Protein AF-A0A485AQB6-F1 (afdb_monomer_lite)

Foldseek 3Di:
DDDPPPPPPPDDFFFFKKWKWAQDPPAGIKIWIAGDDPDDDRVQQTQIDFDPDDLVNLLVRLVCCDVSVSGDQPDPPAGFPSNLSSVVSNVVRVCCLVCVQQRMWMQTGFTTDRNDTDRPDIDRDDRDPDPDDHQPRHNAGDAPPVQWDWDQDPVRAIWIWGQAALVCLVVVQVVVVPDDQVVVCVVPVDRDPHADSVRSSVVRPFGPPDPVSPPPDRDTDDDD

Sequence (224 aa):
MACWYKAWLTEPVPRKLRVVVEHDPVFGPLIMLGEGGVEWRAEDQAAVALPPLNMTLARYLVIQAIKSKKIRGRSALRPLDIAGLSQLLVQVSNLIVDCPEIQRLDIHPLLASGNEFTALGCKPGNLRHLVVQGESRLAVRPYPQHLEEWVTMKNGDRCLFRPILPEDEPLLQQFIARVTKEDLYYRYFSEINEFTHDDLANMTQIDYGSGNGLCCGVWFRRTY

Secondary structure (DSSP, 8-state):
--SSSSTTS-SPPPEEEEEEEEEETTTEEEEEEEE--SS--HHHH-EEEPSSP-HHHHHHHHHHHHHTTSS----TTS---HHHHHHHHHHHHHHHHH-TT---EEEEEEEEETTEEEES-EEE---------TTTT-SSPPP-GGG-EEEE-TTS-EEEEEPPPGGGHHHHHHHHTTS-HHHHHHHHSS--S---HHHHHHHH---TTSTT---S--EEE---

pLDDT: mean 77.48, std 17.54, range [32.53, 96.38]

Structure (mmCIF, N/CA/C/O backbone):
data_AF-A0A485AQB6-F1
#
_entry.id   AF-A0A485AQB6-F1
#
loop_
_atom_site.group_PDB
_atom_site.id
_atom_site.type_symbol
_atom_site.label_atom_id
_atom_site.label_alt_id
_atom_site.label_comp_id
_atom_site.label_asym_id
_atom_site.label_entity_id
_atom_site.label_seq_id
_atom_site.pdbx_PDB_ins_code
_atom_site.Cartn_x
_atom_site.Cartn_y
_atom_site.Cartn_z
_atom_site.occupancy
_atom_site.B_iso_or_equiv
_atom_site.auth_seq_id
_atom_site.auth_comp_id
_atom_site.auth_asym_id
_atom_site.auth_atom_id
_atom_site.pdbx_PDB_model_num
ATOM 1 N N . MET A 1 1 ? 26.892 29.464 -39.362 1.00 42.78 1 MET A N 1
ATOM 2 C CA . MET A 1 1 ? 25.895 28.379 -39.495 1.00 42.78 1 MET A CA 1
ATOM 3 C C . MET A 1 1 ? 26.192 27.269 -38.470 1.00 42.78 1 MET A C 1
ATOM 5 O O . MET A 1 1 ? 26.557 26.172 -38.851 1.00 42.78 1 MET A O 1
ATOM 9 N N . ALA A 1 2 ? 26.124 27.562 -37.162 1.00 46.34 2 ALA A N 1
ATOM 10 C CA . ALA A 1 2 ? 26.411 26.588 -36.093 1.00 46.34 2 ALA A CA 1
ATOM 11 C C . ALA A 1 2 ? 25.944 27.123 -34.722 1.00 46.34 2 ALA A C 1
ATOM 13 O O . ALA A 1 2 ? 26.757 27.530 -33.903 1.00 46.34 2 ALA A 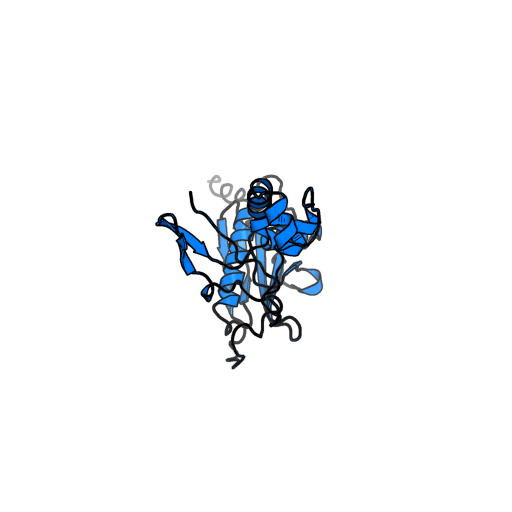O 1
ATOM 14 N N . CYS A 1 3 ? 24.632 27.205 -34.482 1.00 39.84 3 CYS A N 1
ATOM 15 C CA . CYS A 1 3 ? 24.115 27.533 -33.139 1.00 39.84 3 CYS A CA 1
ATOM 16 C C . CYS A 1 3 ? 22.761 26.876 -32.810 1.00 39.84 3 CYS A C 1
ATOM 18 O O . CYS A 1 3 ? 22.122 27.229 -31.830 1.00 39.84 3 CYS A O 1
ATOM 20 N N . TRP A 1 4 ? 22.321 25.900 -33.611 1.00 32.88 4 TRP A N 1
ATOM 21 C CA . TRP A 1 4 ? 21.005 25.265 -33.444 1.00 32.88 4 TRP A CA 1
ATOM 22 C C . TRP A 1 4 ? 21.092 23.826 -32.903 1.00 32.88 4 TRP A C 1
ATOM 24 O O . TRP A 1 4 ? 20.094 23.274 -32.461 1.00 32.88 4 TRP A O 1
ATOM 34 N N . TYR A 1 5 ? 22.289 23.223 -32.864 1.00 34.94 5 TYR A N 1
ATOM 35 C CA . TYR A 1 5 ? 22.473 21.822 -32.446 1.00 34.94 5 TYR A CA 1
ATOM 36 C C . TYR A 1 5 ? 22.710 21.634 -30.933 1.00 34.94 5 TYR A C 1
ATOM 38 O O . TYR A 1 5 ? 22.650 20.519 -30.429 1.00 34.94 5 TYR A O 1
ATOM 46 N N . LYS A 1 6 ? 22.982 22.710 -30.178 1.00 36.25 6 LYS A N 1
ATOM 47 C CA . LYS A 1 6 ? 23.294 22.625 -28.735 1.00 36.25 6 LYS A CA 1
ATOM 48 C C . LYS A 1 6 ? 22.080 22.727 -27.804 1.00 36.25 6 LYS A C 1
ATOM 50 O O . LYS A 1 6 ? 22.226 22.421 -26.627 1.00 36.25 6 LYS A O 1
ATOM 55 N N . ALA A 1 7 ? 20.902 23.103 -28.305 1.00 36.50 7 ALA A N 1
ATOM 56 C CA . ALA A 1 7 ? 19.710 23.298 -27.471 1.00 36.50 7 ALA A CA 1
ATOM 57 C C . ALA A 1 7 ? 19.001 21.989 -27.059 1.00 36.50 7 ALA A C 1
ATOM 59 O O . ALA A 1 7 ? 18.199 22.003 -26.135 1.00 36.50 7 ALA A O 1
ATOM 60 N N . TRP A 1 8 ? 19.324 20.853 -27.687 1.00 38.81 8 TRP A N 1
ATOM 61 C CA . TRP A 1 8 ? 18.698 19.551 -27.400 1.00 38.81 8 TRP A CA 1
ATOM 62 C C . TRP A 1 8 ? 19.479 18.678 -26.403 1.00 38.81 8 TRP A C 1
ATOM 64 O O . TRP A 1 8 ? 19.041 17.584 -26.063 1.00 38.81 8 TRP A O 1
ATOM 74 N N . LEU A 1 9 ? 20.646 19.130 -25.928 1.00 43.00 9 LEU A N 1
ATOM 75 C CA . LEU A 1 9 ? 21.547 18.336 -25.075 1.00 43.00 9 LEU A CA 1
ATOM 76 C C . LEU A 1 9 ? 21.392 18.604 -23.568 1.00 43.00 9 LEU A C 1
ATOM 78 O O . LEU A 1 9 ? 22.170 18.082 -22.773 1.00 43.00 9 LEU A O 1
ATOM 82 N N . THR A 1 10 ? 20.402 19.399 -23.159 1.00 50.47 10 THR A N 1
ATOM 83 C CA . THR A 1 10 ? 20.190 19.778 -21.750 1.00 50.47 10 THR A CA 1
ATOM 84 C C . THR A 1 10 ? 18.799 19.455 -21.223 1.00 50.47 10 THR A C 1
ATOM 86 O O . THR A 1 10 ? 18.452 19.911 -20.136 1.00 50.47 10 THR A O 1
ATOM 89 N N . GLU A 1 11 ? 18.003 18.657 -21.936 1.00 52.00 11 GLU A N 1
ATOM 90 C CA . GLU A 1 11 ? 16.830 18.058 -21.304 1.00 52.00 11 GLU A CA 1
ATOM 91 C C . GLU A 1 11 ? 17.277 16.814 -20.527 1.00 52.00 11 GLU A C 1
ATOM 93 O O . GLU A 1 11 ? 17.798 15.865 -21.124 1.00 52.00 11 GLU A O 1
ATOM 98 N N . PRO A 1 12 ? 17.163 16.806 -19.186 1.00 59.69 12 PRO A N 1
ATOM 99 C CA . PRO A 1 12 ? 17.522 15.632 -18.411 1.00 59.69 12 PRO A CA 1
ATOM 100 C C . PRO A 1 12 ? 16.636 14.465 -18.852 1.00 59.69 12 PRO A C 1
ATOM 102 O O . PRO A 1 12 ? 15.412 14.568 -18.832 1.00 59.69 12 PRO A O 1
ATOM 105 N N . VAL A 1 13 ? 17.263 13.356 -19.256 1.00 66.62 13 VAL A N 1
ATOM 106 C CA . VAL A 1 13 ? 16.554 12.169 -19.752 1.00 66.62 13 VAL A CA 1
ATOM 107 C C . VAL A 1 13 ? 15.529 11.721 -18.700 1.00 66.62 13 VAL A C 1
ATOM 109 O O . VAL A 1 13 ? 15.937 11.415 -17.572 1.00 66.62 13 VAL A O 1
ATOM 112 N N . PRO A 1 14 ? 14.223 11.670 -19.032 1.00 73.00 14 PRO A N 1
ATOM 113 C CA . PRO A 1 14 ? 13.190 11.300 -18.076 1.00 73.00 14 PRO A CA 1
ATOM 114 C C . PRO A 1 14 ? 13.436 9.884 -17.572 1.00 73.00 14 PRO A C 1
ATOM 116 O O . PRO A 1 14 ? 13.860 8.989 -18.317 1.00 73.00 14 PRO A O 1
ATOM 119 N N . ARG A 1 15 ? 13.189 9.669 -16.280 1.00 82.69 15 ARG A N 1
ATOM 120 C CA . ARG A 1 15 ? 13.506 8.387 -15.666 1.00 82.69 15 ARG A CA 1
ATOM 121 C C . ARG A 1 15 ? 12.490 7.349 -16.113 1.00 82.69 15 ARG A C 1
ATOM 123 O O . ARG A 1 15 ? 11.295 7.524 -15.907 1.00 82.69 15 ARG A O 1
ATOM 130 N N . LYS A 1 16 ? 12.975 6.265 -16.716 1.00 87.94 16 LYS A N 1
ATOM 131 C CA . LYS A 1 16 ? 12.140 5.166 -17.205 1.00 87.94 16 LYS A CA 1
ATOM 132 C C . LYS A 1 16 ? 11.862 4.203 -16.061 1.00 87.94 16 LYS A C 1
ATOM 134 O O . LYS A 1 16 ? 12.764 3.510 -15.602 1.00 87.94 16 LYS A O 1
ATOM 139 N N . LEU A 1 17 ? 10.623 4.172 -15.605 1.00 90.62 17 LEU A N 1
ATOM 140 C CA . LEU A 1 17 ? 10.110 3.212 -14.641 1.00 90.62 17 LEU A CA 1
ATOM 141 C C . LEU A 1 17 ? 9.259 2.162 -15.359 1.00 90.62 17 LEU A C 1
ATOM 143 O O . LEU A 1 17 ? 8.901 2.302 -16.535 1.00 90.62 17 LEU A O 1
ATOM 147 N N . ARG A 1 18 ? 8.956 1.092 -14.637 1.00 91.12 18 ARG A N 1
ATOM 148 C CA . ARG A 1 18 ? 8.033 0.049 -15.054 1.00 91.12 18 ARG A CA 1
ATOM 149 C C . ARG A 1 18 ? 7.140 -0.309 -13.875 1.00 91.12 18 ARG A C 1
ATOM 151 O O . ARG A 1 18 ? 7.645 -0.534 -12.774 1.00 91.12 18 ARG A O 1
ATOM 158 N N . VAL A 1 19 ? 5.836 -0.327 -14.122 1.00 92.69 19 VAL A N 1
ATOM 159 C CA . VAL A 1 19 ? 4.831 -0.809 -13.172 1.00 92.69 19 VAL A CA 1
ATOM 160 C C . VAL A 1 19 ? 4.152 -2.002 -13.814 1.00 92.69 19 VAL A C 1
ATOM 162 O O . VAL A 1 19 ? 3.600 -1.875 -14.906 1.00 92.69 19 VAL A O 1
ATOM 165 N N . VAL A 1 20 ? 4.227 -3.153 -13.157 1.00 91.75 20 VAL A N 1
ATOM 166 C CA . VAL A 1 20 ? 3.612 -4.392 -13.632 1.00 91.75 20 VAL A CA 1
ATOM 167 C C . VAL A 1 20 ? 2.601 -4.867 -12.606 1.00 91.75 20 VAL A C 1
ATOM 169 O O . VAL A 1 20 ? 2.879 -4.862 -11.412 1.00 91.75 20 VAL A O 1
ATOM 172 N N . VAL A 1 21 ? 1.440 -5.291 -13.077 1.00 90.88 21 VAL A N 1
ATOM 173 C CA . VAL A 1 21 ? 0.484 -6.075 -12.311 1.00 90.88 21 VAL A CA 1
ATOM 174 C C . VAL A 1 21 ? 0.461 -7.465 -12.907 1.00 90.88 21 VAL A C 1
ATOM 176 O O . VAL A 1 21 ? 0.267 -7.596 -14.115 1.00 90.88 21 VAL A O 1
ATOM 179 N N . GLU A 1 22 ? 0.644 -8.482 -12.077 1.00 88.62 22 GLU A N 1
ATOM 180 C CA . GLU A 1 22 ? 0.531 -9.892 -12.458 1.00 88.62 22 GLU A CA 1
ATOM 181 C C . GLU A 1 22 ? -0.251 -10.662 -11.400 1.00 88.62 22 GLU A C 1
ATOM 183 O O . GLU A 1 22 ? -0.297 -10.261 -10.240 1.00 88.62 22 GLU A O 1
ATOM 188 N N . HIS A 1 23 ? -0.891 -11.754 -11.810 1.00 86.38 23 HIS A N 1
ATOM 189 C CA . HIS A 1 23 ? -1.652 -12.611 -10.913 1.00 86.38 23 HIS A CA 1
ATOM 190 C C . HIS A 1 23 ? -0.801 -13.799 -10.461 1.00 86.38 23 HIS A C 1
ATOM 192 O O . HIS A 1 23 ? -0.415 -14.640 -11.274 1.00 86.38 23 HIS A O 1
ATOM 198 N N . ASP A 1 24 ? -0.527 -13.861 -9.165 1.00 87.81 24 ASP A N 1
ATOM 199 C CA . ASP A 1 24 ? 0.105 -14.995 -8.510 1.00 87.81 24 ASP A CA 1
ATOM 200 C C . ASP A 1 24 ? -0.952 -16.037 -8.090 1.00 87.81 24 ASP A C 1
ATOM 202 O O . ASP A 1 24 ? -2.022 -15.657 -7.607 1.00 87.81 24 ASP A O 1
ATOM 206 N N . PRO A 1 25 ? -0.687 -17.350 -8.242 1.00 81.81 25 PRO A N 1
ATOM 207 C CA . PRO A 1 25 ? -1.648 -18.397 -7.887 1.00 81.81 25 PRO A CA 1
ATOM 208 C C . PRO A 1 25 ? -2.034 -18.460 -6.402 1.00 81.81 25 PRO A C 1
ATOM 210 O O . PRO A 1 25 ? -3.077 -19.026 -6.084 1.00 81.81 25 PRO A O 1
ATOM 213 N N . VAL A 1 26 ? -1.190 -17.948 -5.501 1.00 83.12 26 VAL A N 1
ATOM 214 C CA . VAL A 1 26 ? -1.384 -18.005 -4.045 1.00 83.12 26 VAL A CA 1
ATOM 215 C C . VAL A 1 26 ? -1.887 -16.667 -3.513 1.00 83.12 26 VAL A C 1
ATOM 217 O O . VAL A 1 26 ? -2.852 -16.629 -2.756 1.00 83.12 26 VAL A O 1
ATOM 220 N N . PHE A 1 27 ? -1.243 -15.569 -3.905 1.00 84.50 27 PHE A N 1
ATOM 221 C CA . PHE A 1 27 ? -1.515 -14.237 -3.355 1.00 84.50 27 PHE A CA 1
ATOM 222 C C . PHE A 1 27 ? -2.518 -13.416 -4.174 1.00 84.50 27 PHE A C 1
ATOM 224 O O . PHE A 1 27 ? -2.951 -12.346 -3.739 1.00 84.50 27 PHE A O 1
ATOM 231 N N . GLY A 1 28 ? -2.890 -13.893 -5.361 1.00 87.69 28 GLY A N 1
ATOM 232 C CA . GLY A 1 28 ? -3.711 -13.136 -6.290 1.00 87.69 28 GLY A CA 1
ATOM 233 C C . GLY A 1 28 ? -2.914 -12.014 -6.966 1.00 87.69 28 GLY A C 1
ATOM 234 O O . GLY A 1 28 ? -1.740 -12.198 -7.283 1.00 87.69 28 GLY A O 1
ATOM 235 N N . PRO A 1 29 ? -3.517 -10.851 -7.272 1.00 90.88 29 PRO A N 1
ATOM 236 C CA . PRO A 1 29 ? -2.806 -9.789 -7.978 1.00 90.88 29 PRO A CA 1
ATOM 237 C C . PRO A 1 29 ? -1.658 -9.207 -7.141 1.00 90.88 29 PRO A C 1
ATOM 239 O O . PRO A 1 29 ? -1.813 -8.922 -5.960 1.00 90.88 29 PRO A O 1
ATOM 242 N N . LEU A 1 30 ? -0.528 -8.957 -7.794 1.00 93.31 30 LEU A N 1
ATOM 243 C CA . LEU A 1 30 ? 0.671 -8.329 -7.247 1.00 93.31 30 LEU A CA 1
ATOM 244 C C . LEU A 1 30 ? 0.975 -7.058 -8.039 1.00 93.31 30 LEU A C 1
ATOM 246 O O . LEU A 1 30 ? 0.940 -7.090 -9.266 1.00 93.31 30 LEU A O 1
ATOM 250 N N . ILE A 1 31 ? 1.331 -5.963 -7.366 1.00 95.12 31 ILE A N 1
ATOM 251 C CA . ILE A 1 31 ? 1.854 -4.743 -7.996 1.00 95.12 31 ILE A CA 1
ATOM 252 C C . ILE A 1 31 ? 3.371 -4.728 -7.839 1.00 95.12 31 ILE A C 1
ATOM 254 O O . ILE A 1 31 ? 3.899 -4.807 -6.732 1.00 95.12 31 ILE A O 1
ATOM 258 N N . MET A 1 32 ? 4.076 -4.588 -8.953 1.00 95.19 32 MET A N 1
ATOM 259 C CA . MET A 1 32 ? 5.528 -4.623 -9.045 1.00 95.19 32 MET A CA 1
ATOM 260 C C . MET A 1 32 ? 6.054 -3.298 -9.587 1.00 95.19 32 MET A C 1
ATOM 262 O O . MET A 1 32 ? 5.587 -2.805 -10.614 1.00 95.19 32 MET A O 1
ATOM 266 N N . LEU A 1 33 ? 7.057 -2.734 -8.920 1.00 95.25 33 LEU A N 1
ATOM 267 C CA . LEU A 1 33 ? 7.679 -1.462 -9.274 1.00 95.25 33 LEU A CA 1
ATOM 268 C C . LEU A 1 33 ? 9.190 -1.630 -9.456 1.00 95.25 33 LEU A C 1
ATOM 270 O O . LEU A 1 33 ? 9.885 -2.085 -8.548 1.00 95.25 33 LEU A O 1
ATOM 274 N N . GLY A 1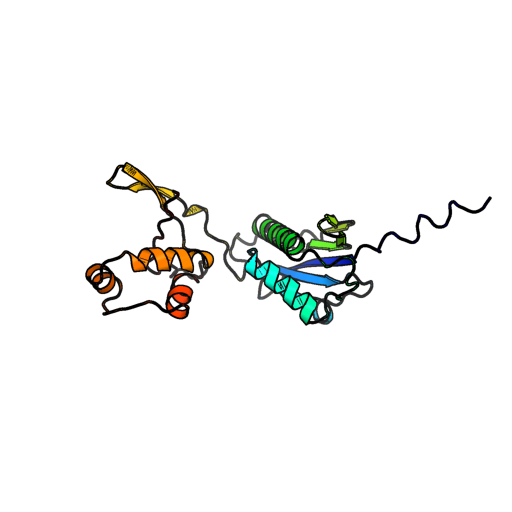 34 ? 9.714 -1.168 -10.590 1.00 92.62 34 GLY A N 1
ATOM 275 C CA . GLY A 1 34 ? 11.150 -1.177 -10.868 1.00 92.62 34 GLY A CA 1
ATOM 276 C C . GLY A 1 34 ? 11.574 -0.173 -11.936 1.00 92.62 34 GLY A C 1
ATOM 277 O O . GLY A 1 34 ? 10.762 0.565 -12.498 1.00 92.62 34 GLY A O 1
ATOM 278 N N . GLU A 1 35 ? 12.873 -0.127 -12.217 1.00 88.44 35 GLU A N 1
ATOM 279 C CA . GLU A 1 35 ? 13.418 0.635 -13.341 1.00 88.44 35 GLU A CA 1
ATOM 280 C C . GLU A 1 35 ? 13.166 -0.089 -14.673 1.00 88.44 35 GLU A C 1
ATOM 282 O O . GLU A 1 35 ? 13.171 -1.316 -14.762 1.00 88.44 35 GLU A O 1
ATOM 287 N N . GLY A 1 36 ? 12.922 0.683 -15.730 1.00 72.62 36 GLY A N 1
ATOM 288 C CA . GLY A 1 36 ? 12.665 0.157 -17.064 1.00 72.62 36 GLY A CA 1
ATOM 289 C C . GLY A 1 36 ? 13.952 -0.285 -17.765 1.00 72.62 36 GLY A C 1
ATOM 290 O O . GLY A 1 36 ? 14.788 0.557 -18.095 1.00 72.62 36 GLY A O 1
ATOM 291 N N . GLY A 1 37 ? 14.080 -1.585 -18.042 1.00 70.31 37 GLY A N 1
ATOM 292 C CA . GLY A 1 37 ? 15.176 -2.197 -18.803 1.00 70.31 37 GLY A CA 1
ATOM 293 C C . GLY A 1 37 ? 14.675 -3.229 -19.822 1.00 70.31 37 GLY A C 1
ATOM 294 O O . GLY A 1 37 ? 13.531 -3.670 -19.744 1.00 70.31 37 GLY A O 1
ATOM 295 N N . VAL A 1 38 ? 15.527 -3.588 -20.791 1.00 61.38 38 VAL A N 1
ATOM 296 C CA . VAL A 1 38 ? 15.175 -4.486 -21.913 1.00 61.38 38 VAL A CA 1
ATOM 297 C C . VAL A 1 38 ? 14.964 -5.932 -21.441 1.00 61.38 38 VAL A C 1
ATOM 299 O O . VAL A 1 38 ? 13.999 -6.571 -21.845 1.00 61.38 38 VAL A O 1
ATOM 302 N N . GLU A 1 39 ? 15.812 -6.418 -20.533 1.00 66.75 39 GLU A N 1
ATOM 303 C CA . GLU A 1 39 ? 15.679 -7.727 -19.882 1.00 66.75 39 GLU A CA 1
ATOM 304 C C . GLU A 1 39 ? 15.240 -7.530 -18.429 1.00 66.75 39 GLU A C 1
ATOM 306 O O . GLU A 1 39 ? 16.057 -7.411 -17.511 1.00 66.75 39 GLU A O 1
ATOM 311 N N . TRP A 1 40 ? 13.927 -7.423 -18.232 1.00 76.44 40 TRP A N 1
ATOM 312 C CA . TRP A 1 40 ? 13.345 -7.247 -16.906 1.00 76.44 40 TRP A CA 1
ATOM 313 C C . TRP A 1 40 ? 12.981 -8.593 -16.288 1.00 76.44 40 TRP A C 1
ATOM 315 O O . TRP A 1 40 ? 12.156 -9.325 -16.836 1.00 76.44 40 TRP A O 1
ATOM 325 N N . ARG A 1 41 ? 13.591 -8.892 -15.141 1.00 81.38 41 ARG A N 1
ATOM 326 C CA . ARG A 1 41 ? 13.290 -10.059 -14.304 1.00 81.38 41 ARG A CA 1
ATOM 327 C C . ARG A 1 41 ? 12.677 -9.565 -13.005 1.00 81.38 41 ARG A C 1
ATOM 329 O O . ARG A 1 41 ? 13.360 -8.877 -12.245 1.00 81.38 41 ARG A O 1
ATOM 336 N N . ALA A 1 42 ? 11.397 -9.854 -12.785 1.00 80.25 42 ALA A N 1
ATOM 337 C CA . ALA A 1 42 ? 10.640 -9.330 -11.651 1.00 80.25 42 ALA A CA 1
ATOM 338 C C . ALA A 1 42 ? 11.328 -9.633 -10.311 1.00 80.25 42 ALA A C 1
ATOM 340 O O . ALA A 1 42 ? 11.443 -8.750 -9.463 1.00 80.25 42 ALA A O 1
ATOM 341 N N . GLU A 1 43 ? 11.874 -10.842 -10.165 1.00 80.19 43 GLU A N 1
ATOM 342 C CA . GLU A 1 43 ? 12.497 -11.332 -8.931 1.00 80.19 43 GLU A CA 1
ATOM 343 C C . GLU A 1 43 ? 13.707 -10.470 -8.531 1.00 80.19 43 GLU A C 1
ATOM 345 O O . GLU A 1 43 ? 13.916 -10.117 -7.366 1.00 80.19 43 GLU A O 1
ATOM 350 N N . ASP A 1 44 ? 14.482 -10.057 -9.533 1.00 83.25 44 ASP A N 1
ATOM 351 C CA . ASP A 1 44 ? 15.731 -9.326 -9.350 1.00 83.25 44 ASP A CA 1
ATOM 352 C C . ASP A 1 44 ? 15.560 -7.811 -9.486 1.00 83.25 44 ASP A C 1
ATOM 354 O O . ASP A 1 44 ? 16.419 -7.054 -9.024 1.00 83.25 44 ASP A O 1
ATOM 358 N N . GLN A 1 45 ? 14.472 -7.330 -10.086 1.00 85.31 45 GLN A N 1
ATOM 359 C CA . GLN A 1 45 ? 14.357 -5.937 -10.533 1.00 85.31 45 GLN A CA 1
ATOM 360 C C . GLN A 1 45 ? 13.090 -5.216 -10.066 1.00 85.31 45 GLN A C 1
ATOM 362 O O . GLN A 1 45 ? 12.954 -4.024 -10.346 1.00 85.31 45 GLN A O 1
ATOM 367 N N . ALA A 1 46 ? 12.206 -5.879 -9.317 1.00 91.44 46 ALA A N 1
ATOM 368 C CA . ALA A 1 46 ? 11.020 -5.255 -8.746 1.00 91.44 46 ALA A CA 1
ATOM 369 C C . ALA A 1 46 ? 11.053 -5.200 -7.214 1.00 91.44 46 ALA A C 1
ATOM 371 O O . ALA A 1 46 ? 11.577 -6.089 -6.544 1.00 91.44 46 ALA A O 1
ATOM 372 N N . ALA A 1 47 ? 10.460 -4.148 -6.658 1.00 94.75 47 ALA A N 1
ATOM 373 C CA . ALA A 1 47 ? 9.807 -4.225 -5.359 1.00 94.75 47 ALA A CA 1
ATOM 374 C C . ALA A 1 47 ? 8.338 -4.604 -5.585 1.00 94.75 47 ALA A C 1
ATOM 376 O O . ALA A 1 47 ? 7.766 -4.230 -6.610 1.00 94.75 47 ALA A O 1
ATOM 377 N N . VAL A 1 48 ? 7.740 -5.338 -4.650 1.00 95.44 48 VAL A N 1
ATOM 378 C CA . VAL A 1 48 ? 6.410 -5.941 -4.811 1.00 95.44 48 VAL A CA 1
ATOM 379 C C . VAL A 1 48 ? 5.502 -5.516 -3.660 1.00 95.44 48 VAL A C 1
ATOM 381 O O . VAL A 1 48 ? 5.963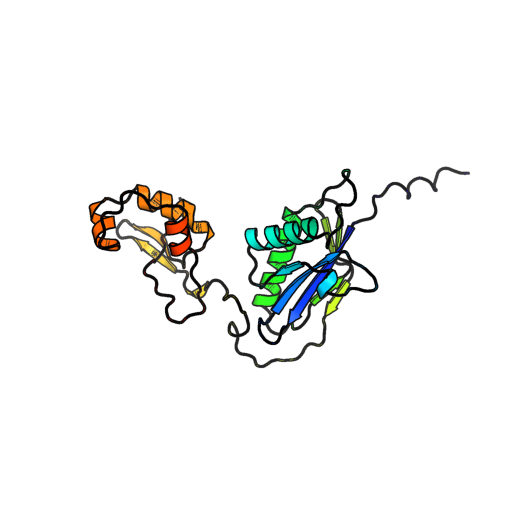 -5.414 -2.524 1.00 95.44 48 VAL A O 1
ATOM 384 N N . ALA A 1 49 ? 4.224 -5.282 -3.946 1.00 95.12 49 ALA A N 1
ATOM 385 C CA . ALA A 1 49 ? 3.180 -5.068 -2.951 1.00 95.12 49 ALA A CA 1
ATOM 386 C C . ALA A 1 49 ? 1.862 -5.737 -3.367 1.00 95.12 49 ALA A C 1
ATOM 388 O O . ALA A 1 49 ? 1.621 -5.985 -4.549 1.00 95.12 49 ALA A O 1
ATOM 389 N N . LEU A 1 50 ? 1.006 -5.999 -2.382 1.00 93.50 50 LEU A N 1
ATOM 390 C CA . LEU A 1 50 ? -0.332 -6.555 -2.571 1.00 93.50 50 LEU A CA 1
ATOM 391 C C . LEU A 1 50 ? -1.360 -5.414 -2.618 1.00 93.50 50 LEU A C 1
ATOM 393 O O . LEU A 1 50 ? -1.323 -4.560 -1.732 1.00 93.50 50 LEU A O 1
ATOM 397 N N . PRO A 1 51 ? -2.263 -5.364 -3.612 1.00 92.19 51 PRO A N 1
ATOM 398 C CA . PRO A 1 51 ? -3.408 -4.466 -3.576 1.00 92.19 51 PRO A CA 1
ATOM 399 C C . PRO A 1 51 ? -4.444 -4.940 -2.531 1.00 92.19 51 PRO A C 1
ATOM 401 O O . PRO A 1 51 ? -4.524 -6.143 -2.265 1.00 92.19 51 PRO A O 1
ATOM 404 N N . PRO A 1 52 ? -5.284 -4.033 -1.995 1.00 91.94 52 PRO A N 1
ATOM 405 C CA . PRO A 1 52 ? -5.318 -2.591 -2.254 1.00 91.94 52 PRO A CA 1
ATOM 406 C C . PRO A 1 52 ? -4.150 -1.821 -1.611 1.00 91.94 52 PRO A C 1
ATOM 408 O O . PRO A 1 52 ? -3.723 -2.119 -0.499 1.00 91.94 52 PRO A O 1
ATOM 411 N N . LEU A 1 53 ? -3.667 -0.779 -2.291 1.00 92.81 53 LEU A N 1
ATOM 412 C CA . LEU A 1 53 ? -2.666 0.147 -1.763 1.00 92.81 53 LEU A CA 1
ATOM 413 C C . LEU A 1 53 ? -3.318 1.460 -1.328 1.00 92.81 53 LEU A C 1
ATOM 415 O O . LEU A 1 53 ? -3.991 2.117 -2.118 1.00 92.81 53 LEU A O 1
ATOM 419 N N . ASN A 1 54 ? -3.031 1.890 -0.099 1.00 90.62 54 ASN A N 1
ATOM 420 C CA . ASN A 1 54 ? -3.190 3.280 0.330 1.00 90.62 54 ASN A CA 1
ATOM 421 C C . ASN A 1 54 ? -1.888 4.072 0.073 1.00 90.62 54 ASN A C 1
ATOM 423 O O . ASN A 1 54 ? -0.867 3.526 -0.362 1.00 90.62 54 ASN A O 1
ATOM 427 N N . MET A 1 55 ? -1.895 5.373 0.378 1.00 92.88 55 MET A N 1
ATOM 428 C CA . MET A 1 55 ? -0.714 6.230 0.204 1.00 92.88 55 MET A CA 1
ATOM 429 C C . MET A 1 55 ? 0.492 5.780 1.038 1.00 92.88 55 MET A C 1
ATOM 431 O O . MET A 1 55 ? 1.628 5.937 0.590 1.00 92.88 55 MET A O 1
ATOM 435 N N . THR A 1 56 ? 0.269 5.208 2.223 1.00 91.25 56 THR A N 1
ATOM 436 C CA . THR A 1 56 ? 1.334 4.724 3.112 1.00 91.25 56 THR A CA 1
ATOM 437 C C . THR A 1 56 ? 2.046 3.508 2.517 1.00 91.25 56 THR A C 1
ATOM 439 O O . THR A 1 56 ? 3.271 3.521 2.381 1.00 91.25 56 THR A O 1
ATOM 442 N N . LEU A 1 57 ? 1.290 2.493 2.090 1.00 93.19 57 LEU A N 1
ATOM 443 C CA . LEU A 1 57 ? 1.797 1.273 1.459 1.00 93.19 57 LEU A CA 1
ATOM 444 C C . LEU A 1 57 ? 2.467 1.578 0.115 1.00 93.19 57 LEU A C 1
ATOM 446 O O . LEU A 1 57 ? 3.571 1.102 -0.150 1.00 93.19 57 LEU A O 1
ATOM 450 N N . ALA A 1 58 ? 1.856 2.436 -0.708 1.00 96.38 58 ALA A N 1
ATOM 451 C CA . ALA A 1 58 ? 2.439 2.863 -1.978 1.00 96.38 58 ALA A CA 1
ATOM 452 C C . ALA A 1 58 ? 3.763 3.618 -1.772 1.00 96.38 58 ALA A C 1
ATOM 454 O O . ALA A 1 58 ? 4.764 3.328 -2.432 1.00 96.38 58 ALA A O 1
ATOM 455 N N . ARG A 1 59 ? 3.814 4.537 -0.800 1.00 96.19 59 ARG A N 1
ATOM 456 C CA . ARG A 1 59 ? 5.048 5.243 -0.435 1.00 96.19 59 ARG A CA 1
ATOM 457 C C . ARG A 1 59 ? 6.120 4.281 0.065 1.00 96.19 59 ARG A C 1
ATOM 459 O O . ARG A 1 59 ? 7.285 4.432 -0.309 1.00 96.19 59 ARG A O 1
ATOM 466 N N . TYR A 1 60 ? 5.745 3.303 0.889 1.00 95.31 60 TYR A N 1
ATOM 467 C CA . TYR A 1 60 ? 6.662 2.269 1.360 1.00 95.31 60 TYR A CA 1
ATOM 468 C C . TYR A 1 60 ? 7.252 1.478 0.188 1.00 95.31 60 TYR A C 1
ATOM 470 O O . TYR A 1 60 ? 8.475 1.371 0.101 1.00 95.31 60 TYR A O 1
ATOM 478 N N . LEU A 1 61 ? 6.419 1.035 -0.761 1.00 96.12 61 LEU A N 1
ATOM 479 C CA . LEU A 1 61 ? 6.853 0.333 -1.972 1.00 96.12 61 LEU A CA 1
ATOM 480 C C . LEU A 1 61 ? 7.884 1.149 -2.769 1.00 96.12 61 LEU A C 1
ATOM 482 O O . LEU A 1 61 ? 8.938 0.632 -3.147 1.00 96.12 61 LEU A O 1
ATOM 486 N N . VAL A 1 62 ? 7.631 2.446 -2.979 1.00 95.00 62 VAL A N 1
ATOM 487 C CA . VAL A 1 62 ? 8.564 3.345 -3.681 1.00 95.00 62 VAL A CA 1
ATOM 488 C C . VAL A 1 62 ? 9.892 3.469 -2.931 1.00 95.00 62 VAL A C 1
ATOM 490 O O . VAL A 1 62 ? 10.964 3.343 -3.530 1.00 95.00 62 VAL A O 1
ATOM 493 N N . ILE A 1 63 ? 9.846 3.699 -1.617 1.00 94.06 63 ILE A N 1
ATOM 494 C CA . ILE A 1 63 ? 11.049 3.820 -0.783 1.00 94.06 63 ILE A CA 1
ATOM 495 C C . ILE A 1 63 ? 11.836 2.507 -0.783 1.00 94.06 63 ILE A C 1
ATOM 497 O O . ILE A 1 63 ? 13.063 2.532 -0.905 1.00 94.06 63 ILE A O 1
ATOM 501 N N . GLN A 1 64 ? 11.155 1.366 -0.681 1.00 94.06 64 GLN A N 1
ATOM 502 C CA . GLN A 1 64 ? 11.767 0.044 -0.727 1.00 94.06 64 GLN A CA 1
ATOM 503 C C . GLN A 1 64 ? 12.450 -0.192 -2.073 1.00 94.06 64 GLN A C 1
ATOM 505 O O . GLN A 1 64 ? 13.604 -0.619 -2.084 1.00 94.06 64 GLN A O 1
ATOM 510 N N . ALA A 1 65 ? 11.805 0.149 -3.193 1.00 93.38 65 ALA A N 1
ATOM 511 C CA . ALA A 1 65 ? 12.388 0.033 -4.530 1.00 93.38 65 ALA A CA 1
ATOM 512 C C . ALA A 1 65 ? 13.676 0.862 -4.681 1.00 93.38 65 ALA A C 1
ATOM 514 O O . ALA A 1 65 ? 14.646 0.406 -5.288 1.00 93.38 65 ALA A O 1
ATOM 515 N N . ILE A 1 66 ? 13.724 2.058 -4.086 1.00 91.12 66 ILE A N 1
ATOM 516 C CA . ILE A 1 66 ? 14.927 2.903 -4.068 1.00 91.12 66 ILE A CA 1
ATOM 517 C C . ILE A 1 66 ? 16.012 2.291 -3.168 1.00 91.12 66 ILE A C 1
ATOM 519 O O . ILE A 1 66 ? 17.152 2.123 -3.603 1.00 91.12 66 ILE A O 1
ATOM 523 N N . LYS A 1 67 ? 15.672 1.922 -1.923 1.00 91.38 67 LYS A N 1
ATOM 524 C CA . LYS A 1 67 ? 16.621 1.358 -0.942 1.00 91.38 67 LYS A CA 1
ATOM 525 C C . LYS A 1 67 ? 17.253 0.053 -1.425 1.00 91.38 67 LYS A C 1
ATOM 527 O O . LYS A 1 67 ? 18.451 -0.151 -1.256 1.00 91.38 67 LYS A O 1
ATOM 532 N N . SER A 1 68 ? 16.460 -0.801 -2.065 1.00 89.75 68 SER A N 1
ATOM 533 C CA . SER A 1 68 ? 16.905 -2.075 -2.643 1.00 89.75 68 SER A CA 1
ATOM 534 C C . SER A 1 68 ? 17.519 -1.934 -4.044 1.00 89.75 68 SER A C 1
ATOM 536 O O . SER A 1 68 ? 17.825 -2.938 -4.682 1.00 89.75 68 SER A O 1
ATOM 538 N N . LYS A 1 69 ? 17.744 -0.696 -4.518 1.00 89.00 69 LYS A N 1
ATOM 539 C CA . LYS A 1 69 ? 18.373 -0.364 -5.809 1.00 89.00 69 LYS A CA 1
ATOM 540 C C . LYS A 1 69 ? 17.627 -0.898 -7.044 1.00 89.00 69 LYS A C 1
ATOM 542 O O . LYS A 1 69 ? 18.214 -0.950 -8.123 1.00 89.00 69 LYS A O 1
ATOM 547 N N . LYS A 1 70 ? 16.342 -1.245 -6.910 1.00 89.25 70 LYS A N 1
ATOM 548 C CA . LYS A 1 70 ? 15.443 -1.612 -8.024 1.00 89.25 70 LYS A CA 1
ATOM 549 C C . LYS A 1 70 ? 15.056 -0.393 -8.860 1.00 89.25 70 LYS A C 1
ATOM 551 O O . LYS A 1 70 ? 14.834 -0.505 -10.059 1.00 89.25 70 LYS A O 1
ATOM 556 N N . ILE A 1 71 ? 15.022 0.778 -8.223 1.00 87.75 71 ILE A N 1
ATOM 557 C CA . ILE A 1 71 ? 15.002 2.091 -8.866 1.00 87.75 71 ILE A CA 1
ATOM 558 C C . ILE A 1 71 ? 16.324 2.783 -8.545 1.00 87.75 71 ILE A C 1
ATOM 560 O O . ILE A 1 71 ? 16.603 3.087 -7.383 1.00 87.75 71 ILE A O 1
ATOM 564 N N . ARG A 1 72 ? 17.138 3.091 -9.559 1.00 79.56 72 ARG A N 1
ATOM 565 C CA . ARG A 1 72 ? 18.375 3.843 -9.334 1.00 79.56 72 ARG A CA 1
ATOM 566 C C . ARG A 1 72 ? 18.063 5.279 -8.906 1.00 79.56 72 ARG A C 1
ATOM 568 O O . ARG A 1 72 ? 17.311 6.012 -9.557 1.00 79.56 72 ARG A O 1
ATOM 575 N N . GLY A 1 73 ? 18.713 5.718 -7.831 1.00 65.69 73 GLY A N 1
ATOM 576 C CA . GLY A 1 73 ? 18.808 7.131 -7.464 1.00 65.69 73 GLY A CA 1
ATOM 577 C C . GLY A 1 73 ? 19.725 7.860 -8.444 1.00 65.69 73 GLY A C 1
ATOM 578 O O . GLY A 1 73 ? 20.899 8.061 -8.158 1.00 65.69 73 GLY A O 1
ATOM 579 N N . ARG A 1 74 ? 19.232 8.185 -9.644 1.00 63.16 74 ARG A N 1
ATOM 580 C CA . ARG A 1 74 ? 19.985 8.975 -10.625 1.00 63.16 74 ARG A CA 1
ATOM 581 C C . ARG A 1 74 ? 19.625 10.453 -10.504 1.00 63.16 74 ARG A C 1
ATOM 583 O O . ARG A 1 74 ? 18.463 10.807 -10.638 1.00 63.16 74 ARG A O 1
ATOM 590 N N . SER A 1 75 ? 20.674 11.263 -10.354 1.00 57.00 75 SER A N 1
ATOM 591 C CA . SER A 1 75 ? 20.706 12.731 -10.374 1.00 57.00 75 SER A CA 1
ATOM 592 C C . SER A 1 75 ? 20.056 13.448 -9.183 1.00 57.00 75 SER A C 1
ATOM 594 O O . SER A 1 75 ? 18.845 13.421 -9.000 1.00 57.00 75 SER A O 1
ATOM 596 N N . ALA A 1 76 ? 20.869 14.185 -8.417 1.00 58.25 76 ALA A N 1
ATOM 597 C CA . ALA A 1 76 ? 20.399 15.101 -7.372 1.00 58.2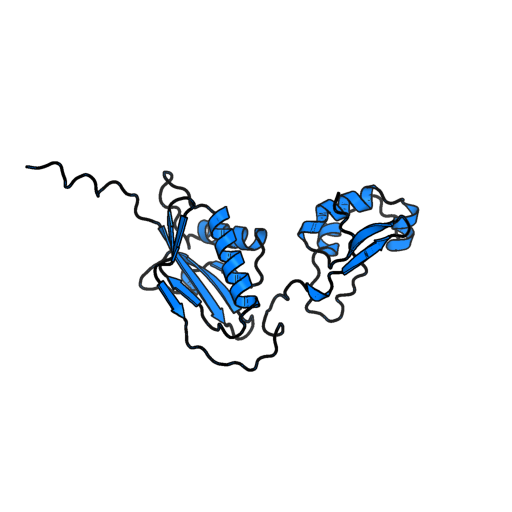5 76 ALA A CA 1
ATOM 598 C C . ALA A 1 76 ? 19.618 16.311 -7.933 1.00 58.25 76 ALA A C 1
ATOM 600 O O . ALA A 1 76 ? 18.930 16.996 -7.186 1.00 58.25 76 ALA A O 1
ATOM 601 N N . LEU A 1 77 ? 19.716 16.571 -9.245 1.00 59.41 77 LEU A N 1
ATOM 602 C CA . LEU A 1 77 ? 19.137 17.750 -9.900 1.00 59.41 77 LEU A CA 1
ATOM 603 C C . LEU A 1 77 ? 17.624 17.634 -10.151 1.00 59.41 77 LEU A C 1
ATOM 605 O O . LEU A 1 77 ? 16.957 18.656 -10.282 1.00 59.41 77 LEU A O 1
ATOM 609 N N . ARG A 1 78 ? 17.072 16.414 -10.219 1.00 66.75 78 ARG A N 1
ATOM 610 C CA . ARG A 1 78 ? 15.620 16.166 -10.219 1.00 66.75 78 ARG A CA 1
ATOM 611 C C . ARG A 1 78 ? 15.319 14.911 -9.396 1.00 66.75 78 ARG A C 1
ATOM 613 O O . ARG A 1 78 ? 15.411 13.808 -9.940 1.00 66.75 78 ARG A O 1
ATOM 620 N N . PRO A 1 79 ? 14.992 15.049 -8.099 1.00 77.38 79 PRO A N 1
ATOM 621 C CA . PRO A 1 79 ? 14.575 13.908 -7.300 1.00 77.38 79 PRO A CA 1
ATOM 622 C C . PRO A 1 79 ? 13.300 13.296 -7.889 1.00 77.38 79 PRO A C 1
ATOM 624 O O . PRO A 1 79 ? 12.496 13.980 -8.521 1.00 77.38 79 PRO A O 1
ATOM 627 N N . LEU A 1 80 ? 13.111 11.994 -7.674 1.00 85.12 80 LEU A N 1
ATOM 628 C CA . LEU A 1 80 ? 11.828 11.362 -7.958 1.00 85.12 80 LEU A CA 1
ATOM 629 C C . LEU A 1 80 ? 10.754 11.990 -7.073 1.00 85.12 80 LEU A C 1
ATOM 631 O O . LEU A 1 80 ? 10.909 11.981 -5.851 1.00 85.12 80 LEU A O 1
ATOM 635 N N . ASP A 1 81 ? 9.641 12.407 -7.670 1.00 90.25 81 ASP A N 1
ATOM 636 C CA . ASP A 1 81 ? 8.429 12.691 -6.915 1.00 90.25 81 ASP A CA 1
ATOM 637 C C . ASP A 1 81 ? 7.851 11.389 -6.335 1.00 90.25 81 ASP A C 1
ATOM 639 O O . ASP A 1 81 ? 7.131 10.629 -6.985 1.00 90.25 81 ASP A O 1
ATOM 643 N N . ILE A 1 82 ? 8.226 11.100 -5.087 1.00 92.31 82 ILE A N 1
ATOM 644 C CA . ILE A 1 82 ? 7.744 9.928 -4.353 1.00 92.31 82 ILE A CA 1
ATOM 645 C C . ILE A 1 82 ? 6.233 10.030 -4.136 1.00 92.31 82 ILE A C 1
ATOM 647 O O . ILE A 1 82 ? 5.553 9.008 -4.191 1.00 92.31 82 ILE A O 1
ATOM 651 N N . ALA A 1 83 ? 5.705 11.230 -3.880 1.00 93.38 83 ALA A N 1
ATOM 652 C CA . ALA A 1 83 ? 4.289 11.415 -3.594 1.00 93.38 83 ALA A CA 1
ATOM 653 C C . ALA A 1 83 ? 3.448 11.165 -4.851 1.00 93.38 83 ALA A C 1
ATOM 655 O O . ALA A 1 83 ? 2.533 10.345 -4.800 1.00 93.38 83 ALA A O 1
ATOM 656 N N . GLY A 1 84 ? 3.816 11.773 -5.981 1.00 93.56 84 GLY A N 1
ATOM 657 C CA . GLY A 1 84 ? 3.138 11.561 -7.259 1.00 93.56 84 GLY A CA 1
ATOM 658 C C . GLY A 1 84 ? 3.220 10.110 -7.749 1.00 93.56 84 GLY A C 1
ATOM 659 O O . GLY A 1 84 ? 2.212 9.543 -8.167 1.00 93.56 84 GLY A O 1
ATOM 660 N N . LEU A 1 85 ? 4.373 9.440 -7.594 1.00 94.19 85 LEU A N 1
ATOM 661 C CA . LEU A 1 85 ? 4.474 8.012 -7.928 1.00 94.19 85 LEU A CA 1
ATOM 662 C C . LEU A 1 85 ? 3.601 7.147 -7.008 1.00 94.19 85 LEU A C 1
ATOM 664 O O . LEU A 1 85 ? 2.999 6.178 -7.463 1.00 94.19 85 LEU A O 1
ATOM 668 N N . SER A 1 86 ? 3.509 7.499 -5.723 1.00 96.31 86 SER A N 1
ATOM 669 C CA . SER A 1 86 ? 2.633 6.798 -4.778 1.00 96.31 86 SER A CA 1
ATOM 670 C C . SER A 1 86 ? 1.162 6.953 -5.168 1.00 96.31 86 SER A C 1
ATOM 672 O O . SER A 1 86 ? 0.436 5.965 -5.163 1.00 96.31 86 SER A O 1
ATOM 674 N N . GLN A 1 87 ? 0.733 8.150 -5.581 1.00 95.56 87 GLN A N 1
ATOM 675 C CA . GLN A 1 87 ? -0.628 8.387 -6.077 1.00 95.56 87 GLN A CA 1
ATOM 676 C C . GLN A 1 87 ? -0.939 7.546 -7.319 1.00 95.56 87 GLN A C 1
ATOM 678 O O . GLN A 1 87 ? -1.993 6.917 -7.377 1.00 95.56 87 GLN A O 1
ATOM 683 N N . LEU A 1 88 ? -0.009 7.470 -8.278 1.00 94.56 88 LEU A N 1
ATOM 684 C CA . LEU A 1 88 ? -0.164 6.618 -9.460 1.00 94.56 88 LEU A CA 1
ATOM 685 C C . LEU A 1 88 ? -0.318 5.141 -9.074 1.00 94.56 88 LEU A C 1
ATOM 687 O O . LEU A 1 88 ? -1.174 4.450 -9.617 1.00 94.56 88 LEU A O 1
ATOM 691 N N . LEU A 1 89 ? 0.475 4.648 -8.119 1.00 96.12 89 LEU A N 1
ATOM 692 C CA . LEU A 1 89 ? 0.377 3.263 -7.645 1.00 96.12 89 LEU A CA 1
ATOM 693 C C . LEU A 1 89 ? -0.951 2.981 -6.931 1.00 96.12 89 LEU A C 1
ATOM 695 O O . LEU A 1 89 ? -1.511 1.906 -7.123 1.00 96.12 89 LEU A O 1
ATOM 699 N N . VAL A 1 90 ? -1.482 3.938 -6.162 1.00 95.88 90 VAL A N 1
ATOM 700 C CA . VAL A 1 90 ? -2.833 3.846 -5.576 1.00 95.88 90 VAL A CA 1
ATOM 701 C C . VAL A 1 90 ? -3.893 3.773 -6.679 1.00 95.88 90 VAL A C 1
ATOM 703 O O . VAL A 1 90 ? -4.770 2.919 -6.621 1.00 95.88 90 VAL A O 1
ATOM 706 N N . GLN A 1 91 ? -3.788 4.596 -7.726 1.00 94.12 91 GLN A N 1
ATOM 707 C CA . GLN A 1 91 ? -4.714 4.552 -8.866 1.00 94.12 91 GLN A CA 1
ATOM 708 C C . GLN A 1 91 ? -4.652 3.218 -9.617 1.00 94.12 91 GLN A C 1
ATOM 710 O O . GLN A 1 91 ? -5.693 2.648 -9.933 1.00 94.12 91 GLN A O 1
ATOM 715 N N . VAL A 1 92 ? -3.446 2.692 -9.863 1.00 92.94 92 VAL A N 1
ATOM 716 C CA . VAL A 1 92 ? -3.261 1.346 -10.427 1.00 92.94 92 VAL A CA 1
ATOM 717 C C . VAL A 1 92 ? -3.884 0.302 -9.507 1.00 92.94 92 VAL A C 1
ATOM 719 O O . VAL A 1 92 ? -4.570 -0.597 -9.979 1.00 92.94 92 VAL A O 1
ATOM 722 N N . SER A 1 93 ? -3.695 0.426 -8.195 1.00 94.06 93 SER A N 1
ATOM 723 C CA . SER A 1 93 ? -4.281 -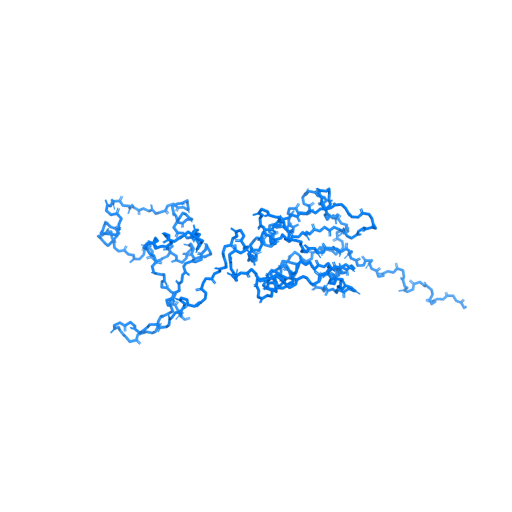0.508 -7.245 1.00 94.06 93 SER A CA 1
ATOM 724 C C . SER A 1 93 ? -5.806 -0.494 -7.269 1.00 94.06 93 SER A C 1
ATOM 726 O O . SER A 1 93 ? -6.394 -1.570 -7.291 1.00 94.06 93 SER A O 1
ATOM 728 N N . ASN A 1 94 ? -6.430 0.684 -7.293 1.00 91.88 94 ASN A N 1
ATOM 729 C CA . ASN A 1 94 ? -7.883 0.822 -7.389 1.00 91.88 94 ASN A CA 1
ATOM 730 C C . ASN A 1 94 ? -8.400 0.238 -8.705 1.00 91.88 94 ASN A C 1
ATOM 732 O O . ASN A 1 94 ? -9.310 -0.576 -8.680 1.00 91.88 94 ASN A O 1
ATOM 736 N N . LEU A 1 95 ? -7.741 0.535 -9.833 1.00 90.00 95 LEU A N 1
ATOM 737 C CA . LEU A 1 95 ? -8.086 -0.044 -11.135 1.00 90.00 95 LEU A CA 1
ATOM 738 C C . LEU A 1 95 ? -8.112 -1.578 -11.092 1.00 90.00 95 LEU A C 1
ATOM 740 O O . LEU A 1 95 ? -9.016 -2.201 -11.636 1.00 90.00 95 LEU A O 1
ATOM 744 N N . ILE A 1 96 ? -7.121 -2.198 -10.449 1.00 88.88 96 ILE A N 1
ATOM 745 C CA . ILE A 1 96 ? -7.064 -3.657 -10.347 1.00 88.88 96 ILE A CA 1
ATOM 746 C C . ILE A 1 96 ? -8.130 -4.197 -9.406 1.00 88.88 96 ILE A C 1
ATOM 748 O O . ILE A 1 96 ? -8.613 -5.293 -9.661 1.00 88.88 96 ILE A O 1
ATOM 752 N N . VAL A 1 97 ? -8.491 -3.486 -8.337 1.00 87.38 97 VAL A N 1
ATOM 753 C CA . VAL A 1 97 ? -9.592 -3.876 -7.439 1.00 87.38 97 VAL A CA 1
ATOM 754 C C . VAL A 1 97 ? -10.930 -3.805 -8.181 1.00 87.38 97 VAL A C 1
ATOM 756 O O . VAL A 1 97 ? -11.663 -4.796 -8.176 1.00 87.38 97 VAL A O 1
ATOM 759 N N . ASP A 1 98 ? -11.177 -2.693 -8.876 1.00 85.94 98 ASP A N 1
ATOM 760 C CA . ASP A 1 98 ? -12.435 -2.361 -9.553 1.00 85.94 98 ASP A CA 1
ATOM 761 C C . ASP A 1 98 ? -12.656 -3.153 -10.852 1.00 85.94 98 ASP A C 1
ATOM 763 O O . ASP A 1 98 ? -13.799 -3.410 -11.227 1.00 85.94 98 ASP A O 1
ATOM 767 N N . CYS A 1 99 ? -11.580 -3.588 -11.521 1.00 84.56 99 CYS A N 1
ATOM 768 C CA . CYS A 1 99 ? -11.632 -4.379 -12.756 1.00 84.56 99 CYS A CA 1
ATOM 769 C C . CYS A 1 99 ? -10.950 -5.758 -12.589 1.00 84.56 99 CYS A C 1
ATOM 771 O O . CYS A 1 99 ? -9.812 -5.953 -13.042 1.00 84.56 99 CYS A O 1
ATOM 773 N N . PRO A 1 100 ? -11.611 -6.748 -11.948 1.00 81.19 100 PRO A N 1
ATOM 774 C CA . PRO A 1 100 ? -11.094 -8.110 -11.759 1.00 81.19 100 PRO A CA 1
ATOM 775 C C . PRO A 1 100 ? -10.656 -8.856 -13.026 1.00 81.19 100 PRO A C 1
ATOM 777 O O . PRO A 1 100 ? -9.844 -9.781 -12.953 1.00 81.19 100 PRO A O 1
ATOM 780 N N . GLU A 1 101 ? -11.183 -8.470 -14.183 1.00 79.75 101 GLU A N 1
ATOM 781 C CA . GLU A 1 101 ? -10.842 -9.006 -15.498 1.00 79.75 101 GLU A CA 1
ATOM 782 C C . GLU A 1 101 ? -9.408 -8.670 -15.945 1.00 79.75 101 GLU A C 1
ATOM 784 O O . GLU A 1 101 ? -8.853 -9.350 -16.815 1.00 79.75 101 GLU A O 1
ATOM 789 N N . ILE A 1 102 ? -8.770 -7.661 -15.338 1.00 82.25 102 ILE A N 1
ATOM 790 C CA . ILE A 1 102 ? -7.390 -7.278 -15.642 1.00 82.25 102 ILE A CA 1
ATOM 791 C C . ILE A 1 102 ? -6.431 -8.258 -14.956 1.00 82.25 102 ILE A C 1
ATOM 793 O O . ILE A 1 102 ? -6.058 -8.108 -13.795 1.00 82.25 102 ILE A O 1
ATOM 797 N N . GLN A 1 103 ? -5.997 -9.269 -15.707 1.00 75.81 103 GLN A N 1
ATOM 798 C CA . GLN A 1 103 ? -5.041 -10.281 -15.235 1.00 75.81 103 GLN A CA 1
ATOM 799 C C . GLN A 1 103 ? -3.591 -9.797 -15.249 1.00 75.81 103 GLN A C 1
ATOM 801 O O . GLN A 1 103 ? -2.766 -10.241 -14.451 1.00 75.81 103 GLN A O 1
ATOM 806 N N . ARG A 1 104 ? -3.266 -8.909 -16.193 1.00 84.62 104 ARG A N 1
ATOM 807 C CA . ARG A 1 104 ? -1.927 -8.353 -16.335 1.00 84.62 104 ARG A CA 1
ATOM 808 C C . ARG A 1 104 ? -1.975 -6.951 -16.913 1.00 84.62 104 ARG A C 1
ATOM 810 O O . ARG A 1 104 ? -2.561 -6.735 -17.974 1.00 84.62 104 ARG A O 1
ATOM 817 N N . LEU A 1 105 ? -1.284 -6.035 -16.252 1.00 87.88 105 LEU A N 1
ATOM 818 C CA . LEU A 1 105 ? -1.081 -4.664 -16.701 1.00 87.88 105 LEU A CA 1
ATOM 819 C C . LEU A 1 105 ? 0.416 -4.383 -16.707 1.00 87.88 105 LEU A C 1
ATOM 821 O O . LEU A 1 105 ? 1.069 -4.560 -15.691 1.00 87.88 105 LEU A O 1
ATOM 825 N N . ASP A 1 106 ? 0.965 -3.943 -17.831 1.00 88.94 106 ASP A N 1
ATOM 826 C CA . ASP A 1 106 ? 2.378 -3.580 -17.932 1.00 88.94 106 ASP A CA 1
ATOM 827 C C . ASP A 1 106 ? 2.501 -2.159 -18.475 1.00 88.94 106 ASP A C 1
ATOM 829 O O . ASP A 1 106 ? 2.298 -1.909 -19.669 1.00 88.94 106 ASP A O 1
ATOM 833 N N . ILE A 1 107 ? 2.787 -1.225 -17.569 1.00 89.06 107 ILE A N 1
ATOM 834 C CA . ILE A 1 107 ? 3.027 0.183 -17.872 1.00 89.06 107 ILE A CA 1
ATOM 835 C C . ILE A 1 107 ? 4.528 0.345 -18.095 1.00 89.06 107 ILE A C 1
ATOM 837 O O . ILE A 1 107 ? 5.316 0.452 -17.144 1.00 89.06 107 ILE A O 1
ATOM 841 N N . HIS A 1 108 ? 4.927 0.368 -19.368 1.00 84.94 108 HIS A N 1
ATOM 842 C CA . HIS A 1 108 ? 6.324 0.491 -19.758 1.00 84.94 108 HIS A CA 1
ATOM 843 C C . HIS A 1 108 ? 6.519 1.183 -21.124 1.00 84.94 108 HIS A C 1
ATOM 845 O O . HIS A 1 108 ? 5.974 0.720 -22.128 1.00 84.94 108 HIS A O 1
ATOM 851 N N . PRO A 1 109 ? 7.390 2.210 -21.210 1.00 84.75 109 PRO A N 1
ATOM 852 C CA . PRO A 1 109 ? 8.022 2.913 -20.094 1.00 84.75 109 PRO A CA 1
ATOM 853 C C . PRO A 1 109 ? 7.048 3.895 -19.426 1.00 84.75 109 PRO A C 1
ATOM 855 O O . PRO A 1 109 ? 6.340 4.643 -20.101 1.00 84.75 109 PRO A O 1
ATOM 858 N N . LEU A 1 110 ? 7.071 3.930 -18.093 1.00 87.94 110 LEU A N 1
ATOM 859 C CA . LEU A 1 110 ? 6.521 5.030 -17.307 1.00 87.94 110 LEU A CA 1
ATOM 860 C C . LEU A 1 110 ? 7.616 6.088 -17.153 1.00 87.94 110 LEU A C 1
ATOM 862 O O . LEU A 1 110 ? 8.584 5.886 -16.420 1.00 87.94 110 LEU A O 1
ATOM 866 N N . LEU A 1 111 ? 7.504 7.195 -17.876 1.00 87.50 111 LEU A N 1
ATOM 867 C CA . LEU A 1 111 ? 8.440 8.306 -17.774 1.00 87.50 111 LEU A CA 1
ATOM 868 C C . LEU A 1 111 ? 8.107 9.156 -16.552 1.00 87.50 111 LEU A C 1
ATOM 870 O O . LEU A 1 111 ? 6.999 9.668 -16.457 1.00 87.50 111 LEU A O 1
ATOM 874 N N . ALA A 1 112 ? 9.073 9.324 -15.653 1.00 85.94 112 ALA A N 1
ATOM 875 C CA . ALA A 1 112 ? 8.987 10.239 -14.521 1.00 85.94 112 ALA A CA 1
ATOM 876 C C . ALA A 1 112 ? 9.898 11.454 -14.756 1.00 85.94 112 ALA A C 1
ATOM 878 O O . ALA A 1 112 ? 11.115 11.297 -14.921 1.00 85.94 112 ALA A O 1
ATOM 879 N N . SER A 1 113 ? 9.315 12.654 -14.757 1.00 81.25 113 SER A N 1
ATOM 880 C CA . SER A 1 113 ? 10.024 13.929 -14.910 1.00 81.25 113 SER A CA 1
ATOM 881 C C . SER A 1 113 ? 9.501 14.955 -13.905 1.00 81.25 113 SER A C 1
ATOM 883 O O . SER A 1 113 ? 8.475 15.594 -14.117 1.00 81.25 113 SER A O 1
ATOM 885 N N . GLY A 1 114 ? 10.205 15.126 -12.782 1.00 76.75 114 GLY A N 1
ATOM 886 C CA . GLY A 1 114 ? 9.678 15.925 -11.670 1.00 76.75 114 GLY A CA 1
ATOM 887 C C . GLY A 1 114 ? 8.365 15.328 -11.157 1.00 76.75 114 GLY A C 1
ATOM 888 O O . GLY A 1 114 ? 8.353 14.158 -10.780 1.00 76.75 114 GLY A O 1
ATOM 889 N N . ASN A 1 115 ? 7.290 16.119 -11.200 1.00 79.38 115 ASN A N 1
ATOM 890 C CA . ASN A 1 115 ? 5.946 15.732 -10.749 1.00 79.38 115 ASN A CA 1
ATOM 891 C C . ASN A 1 115 ? 5.065 15.185 -11.890 1.00 79.38 115 ASN A C 1
ATOM 893 O O . ASN A 1 115 ? 3.893 14.884 -11.679 1.00 79.38 115 ASN A O 1
ATOM 897 N N . GLU A 1 116 ? 5.602 15.079 -13.108 1.00 82.25 116 GLU A N 1
ATOM 898 C CA . GLU A 1 116 ? 4.872 14.553 -14.259 1.00 82.25 116 GLU A CA 1
ATOM 899 C C . GLU A 1 116 ? 5.213 13.082 -14.503 1.00 82.25 116 GLU A C 1
ATOM 901 O O . GLU A 1 116 ? 6.385 12.682 -14.535 1.00 82.25 116 GLU A O 1
ATOM 906 N N . PHE A 1 117 ? 4.166 12.286 -14.724 1.00 84.81 117 PHE A N 1
ATOM 907 C CA . PHE A 1 117 ? 4.250 10.870 -15.057 1.00 84.81 117 PHE A CA 1
ATOM 908 C C . PHE A 1 117 ? 3.552 10.620 -16.391 1.00 84.81 117 PHE A C 1
ATOM 910 O O . PHE A 1 117 ? 2.372 10.918 -16.544 1.00 84.81 117 PHE A O 1
ATOM 917 N N . THR A 1 118 ? 4.272 10.072 -17.369 1.00 84.19 118 THR A N 1
ATOM 918 C CA . THR A 1 118 ? 3.726 9.758 -18.698 1.00 84.19 118 THR A CA 1
ATOM 919 C C . THR A 1 118 ? 3.924 8.283 -19.012 1.00 84.19 118 THR A C 1
ATOM 921 O O . THR A 1 118 ? 5.055 7.806 -19.109 1.00 84.19 118 THR A O 1
ATOM 924 N N . ALA A 1 119 ? 2.826 7.555 -19.201 1.00 82.88 119 ALA A N 1
ATOM 925 C CA . ALA A 1 119 ? 2.861 6.193 -19.717 1.00 82.88 119 ALA A CA 1
ATOM 926 C C . ALA A 1 119 ? 2.971 6.234 -21.249 1.00 82.88 119 ALA A C 1
ATOM 928 O O . ALA A 1 119 ? 2.034 6.646 -21.925 1.00 82.88 119 ALA A O 1
ATOM 929 N N . LEU A 1 120 ? 4.110 5.812 -21.806 1.00 76.06 120 LEU A N 1
ATOM 930 C CA . LEU A 1 120 ? 4.285 5.752 -23.268 1.00 76.06 120 LEU A CA 1
ATOM 931 C C . LEU A 1 120 ? 3.724 4.468 -23.891 1.00 76.06 120 LEU A C 1
ATOM 933 O O . LEU A 1 120 ? 3.585 4.378 -25.108 1.00 76.06 120 LEU A O 1
ATOM 937 N N . GLY A 1 121 ? 3.424 3.466 -23.070 1.00 65.62 121 GLY A N 1
ATOM 938 C CA . GLY A 1 121 ? 2.840 2.213 -23.512 1.00 65.62 121 GLY A CA 1
ATOM 939 C C . GLY A 1 121 ? 2.211 1.464 -22.348 1.00 65.62 121 GLY A C 1
ATOM 940 O O . GLY A 1 121 ? 2.825 1.319 -21.290 1.00 65.62 121 GLY A O 1
ATOM 941 N N . CYS A 1 122 ? 0.996 0.973 -22.573 1.00 64.00 122 CYS A N 1
ATOM 942 C CA . CYS A 1 122 ? 0.344 -0.018 -21.730 1.00 64.00 122 CYS A CA 1
ATOM 943 C C . CYS A 1 122 ? 0.158 -1.265 -22.588 1.00 64.00 122 CYS A C 1
ATOM 945 O O . CYS A 1 122 ? -0.560 -1.223 -23.587 1.00 64.00 122 CYS A O 1
ATOM 947 N N . LYS A 1 123 ? 0.826 -2.364 -22.239 1.00 63.94 123 LYS A N 1
ATOM 948 C CA . LYS A 1 123 ? 0.562 -3.658 -22.872 1.00 63.94 123 LYS A CA 1
ATOM 949 C C . LYS A 1 123 ? -0.430 -4.409 -21.984 1.00 63.94 123 LYS A C 1
ATOM 951 O O . LYS A 1 123 ? -0.010 -4.905 -20.937 1.00 63.94 123 LYS A O 1
ATOM 956 N N . PRO A 1 124 ? -1.726 -4.489 -22.339 1.00 54.03 124 PRO A N 1
ATOM 957 C CA . PRO A 1 124 ? -2.610 -5.420 -21.656 1.00 54.03 124 PRO A CA 1
ATOM 958 C C . PRO A 1 124 ? -2.094 -6.835 -21.942 1.00 54.03 124 PRO A C 1
ATOM 960 O O . PRO A 1 124 ? -1.894 -7.210 -23.100 1.00 54.03 124 PRO A O 1
ATOM 963 N N . GLY A 1 125 ? -1.805 -7.613 -20.898 1.00 55.38 125 GLY A N 1
ATOM 964 C CA . GLY A 1 125 ? -1.600 -9.049 -21.087 1.00 55.38 125 GLY A CA 1
ATOM 965 C C . GLY A 1 125 ? -2.928 -9.733 -21.418 1.00 55.38 125 GLY A C 1
ATOM 966 O O . GLY A 1 125 ? -3.985 -9.120 -21.295 1.00 55.38 125 GLY A O 1
ATOM 967 N N . ASN A 1 126 ? -2.870 -10.998 -21.853 1.00 47.28 126 ASN A N 1
ATOM 968 C CA . ASN A 1 126 ? -4.043 -11.799 -22.225 1.00 47.28 126 ASN A CA 1
ATOM 969 C C . ASN A 1 126 ? -5.225 -11.585 -21.262 1.00 47.28 126 ASN A C 1
ATOM 971 O O . ASN A 1 126 ? -5.163 -11.986 -20.100 1.00 47.28 126 ASN A O 1
ATOM 975 N N . LEU A 1 127 ? -6.307 -10.998 -21.777 1.00 45.91 127 LEU A N 1
ATOM 976 C CA . LEU A 1 127 ? -7.593 -10.901 -21.096 1.00 45.91 127 LEU A CA 1
ATOM 977 C C . LEU A 1 127 ? -8.178 -12.315 -21.016 1.00 45.91 127 LEU A C 1
ATOM 979 O O . LEU A 1 127 ? -8.779 -12.812 -21.967 1.00 45.91 127 LEU A O 1
ATOM 983 N N . ARG A 1 128 ? -7.943 -13.013 -19.905 1.00 46.59 128 ARG A N 1
ATOM 984 C CA . ARG A 1 128 ? -8.667 -14.248 -19.600 1.00 46.59 128 ARG A CA 1
ATOM 985 C C . ARG A 1 128 ? -9.894 -13.876 -18.787 1.00 46.59 128 ARG A C 1
ATOM 987 O O . ARG A 1 128 ? -9.772 -13.350 -17.687 1.00 46.59 128 ARG A O 1
ATOM 994 N N . HIS A 1 129 ? -11.062 -14.170 -19.344 1.00 41.72 129 HIS A N 1
ATOM 995 C CA . HIS A 1 129 ? -12.346 -14.006 -18.678 1.00 41.72 129 HIS A CA 1
ATOM 996 C C . HIS A 1 129 ? -12.443 -15.041 -17.546 1.00 41.72 129 HIS A C 1
ATOM 998 O O . HIS A 1 129 ? -12.864 -16.177 -17.756 1.00 41.72 129 HIS A O 1
ATOM 1004 N N . LEU A 1 130 ? -11.963 -14.689 -16.355 1.00 47.06 130 LEU A N 1
ATOM 1005 C CA . LEU A 1 130 ? -12.102 -15.524 -15.169 1.00 47.06 130 LEU A CA 1
ATOM 1006 C C . LEU A 1 130 ? -13.465 -15.250 -14.546 1.00 47.06 130 LEU A C 1
ATOM 1008 O O 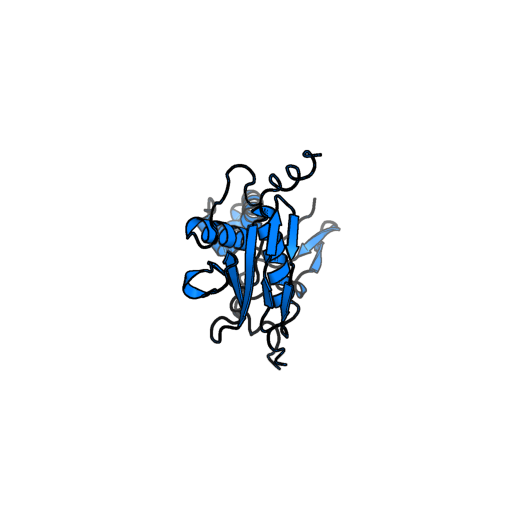. LEU A 1 130 ? -13.756 -14.145 -14.100 1.00 47.06 130 LEU A O 1
ATOM 1012 N N . VAL A 1 131 ? -14.292 -16.289 -14.492 1.00 42.81 131 VAL A N 1
ATOM 1013 C CA . VAL A 1 131 ? -15.447 -16.346 -13.595 1.00 42.81 131 VAL A CA 1
ATOM 1014 C C . VAL A 1 131 ? -14.902 -16.658 -12.198 1.00 42.81 131 VAL A C 1
ATOM 1016 O O . VAL A 1 131 ? -15.032 -17.771 -11.703 1.00 42.81 131 VAL A O 1
ATOM 1019 N N . VAL A 1 132 ? -14.190 -15.709 -11.591 1.00 46.03 132 VAL A N 1
ATOM 1020 C CA . VAL A 1 132 ? -13.823 -15.781 -10.171 1.00 46.03 132 VAL A CA 1
ATOM 1021 C C . VAL A 1 132 ? -14.648 -14.722 -9.473 1.00 46.03 132 VAL A C 1
ATOM 1023 O O . VAL A 1 132 ? -14.608 -13.552 -9.852 1.00 46.03 132 VAL A O 1
ATOM 1026 N N . GLN A 1 133 ? -15.453 -15.156 -8.505 1.00 46.28 133 GLN A N 1
ATOM 1027 C CA . GLN A 1 133 ? -16.316 -14.265 -7.742 1.00 46.28 133 GLN A CA 1
ATOM 1028 C C . GLN A 1 133 ? -15.476 -13.146 -7.111 1.00 46.28 133 GLN A C 1
ATOM 1030 O O . GLN A 1 133 ? -14.390 -13.394 -6.580 1.00 46.28 133 GLN A O 1
ATOM 1035 N N . GLY A 1 134 ? -15.971 -11.914 -7.255 1.00 54.59 134 GLY A N 1
ATOM 1036 C CA . GLY A 1 134 ? -15.329 -10.686 -6.799 1.00 54.59 134 GLY A CA 1
ATOM 1037 C C . GLY A 1 134 ? -14.876 -10.750 -5.339 1.00 54.59 134 GLY A C 1
ATOM 1038 O O . GLY A 1 134 ? -15.364 -11.557 -4.553 1.00 54.59 134 GLY A O 1
ATOM 1039 N N . GLU A 1 135 ? -13.887 -9.916 -5.012 1.00 53.97 135 GLU A N 1
ATOM 1040 C CA . GLU A 1 135 ? -13.239 -9.764 -3.694 1.00 53.97 135 GLU A CA 1
ATOM 1041 C C . GLU A 1 135 ? -12.453 -10.987 -3.169 1.00 53.97 135 GLU A C 1
ATOM 1043 O O . GLU A 1 135 ? -11.396 -10.805 -2.571 1.00 53.97 135 GLU A O 1
ATOM 1048 N N . SER A 1 136 ? -12.862 -12.227 -3.467 1.00 61.03 136 SER A N 1
ATOM 1049 C CA . SER A 1 136 ? -12.229 -13.465 -2.969 1.00 61.03 136 SER A CA 1
ATOM 1050 C C . SER A 1 136 ? -10.825 -13.749 -3.525 1.00 61.03 136 SER A C 1
ATOM 1052 O O . SER A 1 136 ? -10.150 -14.653 -3.038 1.00 61.03 136 SER A O 1
ATOM 1054 N N . ARG A 1 137 ? -10.390 -13.026 -4.561 1.00 72.88 137 ARG A N 1
ATOM 1055 C CA . ARG A 1 137 ? -9.073 -13.207 -5.200 1.00 72.88 137 ARG A CA 1
ATOM 1056 C C . ARG A 1 137 ? -7.964 -12.341 -4.600 1.00 72.88 137 ARG A C 1
ATOM 1058 O O . ARG A 1 137 ? -6.823 -12.464 -5.027 1.00 72.88 137 ARG A O 1
ATOM 1065 N N . LEU A 1 138 ? -8.305 -11.378 -3.745 1.00 77.50 138 LEU A N 1
ATOM 1066 C CA . LEU A 1 138 ? -7.336 -10.459 -3.156 1.00 77.50 138 LEU A CA 1
ATOM 1067 C C . LEU A 1 138 ? -6.832 -11.055 -1.842 1.00 77.50 138 LEU A C 1
ATOM 1069 O O . LEU A 1 138 ? -7.640 -11.425 -0.995 1.00 77.50 138 LEU A O 1
ATOM 1073 N N . ALA A 1 139 ? -5.511 -11.116 -1.658 1.00 81.19 139 ALA A N 1
ATOM 1074 C CA . ALA A 1 139 ? -4.927 -11.518 -0.378 1.00 81.19 139 ALA A CA 1
ATOM 1075 C C . ALA A 1 139 ? -5.269 -10.539 0.759 1.00 81.19 139 ALA A C 1
ATOM 1077 O O . ALA A 1 139 ? -5.347 -10.945 1.914 1.00 81.19 139 ALA A O 1
ATOM 1078 N N . VAL A 1 140 ? -5.491 -9.262 0.431 1.00 79.31 140 VAL A N 1
ATOM 1079 C CA . VAL A 1 140 ? -5.953 -8.227 1.361 1.00 79.31 140 VAL A CA 1
ATOM 1080 C C . VAL A 1 140 ? -7.324 -7.751 0.895 1.00 79.31 140 VAL A C 1
ATOM 1082 O O . VAL A 1 140 ? -7.470 -7.302 -0.244 1.00 79.31 140 VAL A O 1
ATOM 1085 N N . ARG A 1 141 ? -8.346 -7.849 1.753 1.00 80.81 141 ARG A N 1
ATOM 1086 C CA . ARG A 1 141 ? -9.690 -7.409 1.366 1.00 80.81 141 ARG A CA 1
ATOM 1087 C C . ARG A 1 141 ? -9.778 -5.885 1.263 1.00 80.81 141 ARG A C 1
ATOM 1089 O O . ARG A 1 141 ? -9.210 -5.179 2.098 1.00 80.81 141 ARG A O 1
ATOM 1096 N N . PRO A 1 142 ? -10.499 -5.370 0.253 1.00 80.62 142 PRO A N 1
ATOM 1097 C CA . PRO A 1 142 ? -10.742 -3.949 0.132 1.00 80.62 142 PRO A CA 1
ATOM 1098 C C . PRO A 1 142 ? -11.625 -3.454 1.270 1.00 80.62 142 PRO A C 1
ATOM 1100 O O . PRO A 1 142 ? -12.370 -4.207 1.898 1.00 80.62 142 PRO A O 1
ATOM 1103 N N . TYR A 1 143 ? -11.527 -2.154 1.515 1.00 83.88 143 TYR A N 1
ATOM 1104 C CA . TYR A 1 143 ? -12.377 -1.474 2.471 1.00 83.88 143 TYR A CA 1
ATOM 1105 C C . TYR A 1 143 ? -13.863 -1.641 2.091 1.00 83.88 143 TYR A C 1
ATOM 1107 O O . TYR A 1 143 ? -14.229 -1.301 0.960 1.00 83.88 143 TYR A O 1
ATOM 1115 N N . PRO A 1 144 ? -14.732 -2.129 2.995 1.00 84.06 144 PRO A N 1
ATOM 1116 C CA . PRO A 1 144 ? -16.122 -2.417 2.661 1.00 84.06 144 PRO A CA 1
ATOM 1117 C C . PRO A 1 144 ? -16.973 -1.138 2.670 1.00 84.06 144 PRO A C 1
ATOM 1119 O O . PRO A 1 144 ? -17.700 -0.854 3.618 1.00 84.06 144 PRO A O 1
ATOM 1122 N N . GLN A 1 145 ? -16.907 -0.375 1.574 1.00 83.12 145 GLN A N 1
ATOM 1123 C CA . GLN A 1 145 ? -17.628 0.898 1.397 1.00 83.12 145 GLN A CA 1
ATOM 1124 C C . GLN A 1 145 ? -19.149 0.773 1.581 1.00 83.12 145 GLN A C 1
ATOM 1126 O O . GLN A 1 145 ? -19.810 1.717 1.995 1.00 83.12 145 GLN A O 1
ATOM 1131 N N . HIS A 1 146 ? -19.721 -0.399 1.298 1.00 82.19 146 HIS A N 1
ATOM 1132 C CA . HIS A 1 146 ? -21.155 -0.653 1.451 1.00 82.19 146 HIS A CA 1
ATOM 1133 C C . HIS A 1 146 ? -21.632 -0.664 2.916 1.00 82.19 146 HIS A C 1
ATOM 1135 O O . HIS A 1 146 ? -22.837 -0.682 3.152 1.00 82.19 146 HIS A O 1
ATOM 1141 N N . LEU A 1 147 ? -20.711 -0.674 3.888 1.00 84.94 147 LEU A N 1
ATOM 1142 C CA . LEU A 1 147 ? -21.006 -0.540 5.318 1.00 84.94 147 LEU A CA 1
ATOM 1143 C C . LEU A 1 147 ? -20.956 0.920 5.799 1.00 84.94 147 LEU A C 1
ATOM 1145 O O . LEU A 1 147 ? -21.104 1.169 6.995 1.00 84.94 147 LEU A O 1
ATOM 1149 N N . GLU A 1 148 ? -20.714 1.882 4.904 1.00 89.75 148 GLU A N 1
ATOM 1150 C CA . GLU A 1 148 ? -20.803 3.300 5.238 1.00 89.75 148 GLU A CA 1
ATOM 1151 C C . GLU A 1 148 ? -22.262 3.764 5.277 1.00 89.75 148 GLU A C 1
ATOM 1153 O O . GLU A 1 148 ? -22.997 3.656 4.295 1.00 89.75 148 GLU A O 1
ATOM 1158 N N . GLU A 1 149 ? -22.674 4.349 6.398 1.00 90.25 149 GLU A N 1
ATOM 1159 C CA . GLU A 1 149 ? -24.013 4.903 6.558 1.00 90.25 149 GLU A CA 1
ATOM 1160 C C . GLU A 1 149 ? -24.001 6.223 7.334 1.00 90.25 149 GLU A C 1
ATOM 1162 O O . GLU A 1 149 ? -23.224 6.442 8.263 1.00 90.25 149 GLU A O 1
ATOM 1167 N N . TRP A 1 150 ? -24.891 7.141 6.963 1.00 91.00 150 TRP A N 1
ATOM 1168 C CA . TRP A 1 150 ? -25.111 8.358 7.739 1.00 91.00 150 TRP A CA 1
ATOM 1169 C C . TRP A 1 150 ? -26.194 8.115 8.781 1.00 91.00 150 TRP A C 1
ATOM 1171 O O . TRP A 1 150 ? -27.336 7.827 8.428 1.00 91.00 150 TRP A O 1
ATOM 1181 N N . VAL A 1 151 ? -25.863 8.339 10.050 1.00 88.62 151 VAL A N 1
ATOM 1182 C CA . VAL A 1 151 ? -26.785 8.172 11.176 1.00 88.62 151 VAL A CA 1
ATOM 1183 C C . VAL A 1 151 ? -27.041 9.521 11.840 1.00 88.62 151 VAL A C 1
ATOM 1185 O O . VAL A 1 151 ? -26.130 10.337 12.008 1.00 88.62 151 VAL A O 1
ATOM 1188 N N . THR A 1 152 ? -28.290 9.761 12.233 1.00 92.06 152 THR A N 1
ATOM 1189 C CA . THR A 1 152 ? -28.665 10.923 13.045 1.00 92.06 152 THR A CA 1
ATOM 1190 C C . THR A 1 152 ? -28.588 10.552 14.522 1.00 92.06 152 THR A C 1
ATOM 1192 O O . THR A 1 152 ? -29.275 9.646 14.993 1.00 92.06 152 THR A O 1
ATOM 1195 N N . MET A 1 153 ? -27.736 11.253 15.260 1.00 85.81 153 MET A N 1
ATOM 1196 C CA . MET A 1 153 ? -27.561 11.088 16.697 1.00 85.81 153 MET A CA 1
ATOM 1197 C C . MET A 1 153 ? -28.764 11.658 17.468 1.00 85.81 153 MET A C 1
ATOM 1199 O O . MET A 1 153 ? -29.531 12.474 16.961 1.00 85.81 153 MET A O 1
ATOM 1203 N N . LYS A 1 154 ? -28.918 11.268 18.742 1.00 87.06 154 LYS A N 1
ATOM 1204 C CA . LYS A 1 154 ? -30.029 11.725 19.608 1.00 87.06 154 LYS A CA 1
ATOM 1205 C C . LYS A 1 154 ? -30.104 13.249 19.773 1.00 87.06 154 LYS A C 1
ATOM 1207 O O . LYS A 1 154 ? -31.169 13.775 20.068 1.00 87.06 154 LYS A O 1
ATOM 1212 N N . ASN A 1 155 ? -28.981 13.943 19.613 1.00 87.88 155 ASN A N 1
ATOM 1213 C CA . ASN A 1 155 ? -28.881 15.399 19.696 1.00 87.88 155 ASN A CA 1
ATOM 1214 C C . ASN A 1 155 ? -29.178 16.111 18.358 1.00 87.88 155 ASN A C 1
ATOM 1216 O O . ASN A 1 155 ? -29.049 17.327 18.294 1.00 87.88 155 ASN A O 1
ATOM 1220 N N . GLY A 1 156 ? -29.563 15.376 17.307 1.00 88.81 156 GLY A N 1
ATOM 1221 C CA . GLY A 1 156 ? -29.856 15.915 15.975 1.00 88.81 156 GLY A CA 1
ATOM 1222 C C . GLY A 1 156 ? -28.647 16.015 15.040 1.00 88.81 156 GLY A C 1
ATOM 1223 O O . GLY A 1 156 ? -28.833 16.267 13.850 1.00 88.81 156 GLY A O 1
ATOM 1224 N N . ASP A 1 157 ? -27.428 15.773 15.531 1.00 88.31 157 ASP A N 1
ATOM 1225 C CA . ASP A 1 157 ? -26.224 15.808 14.700 1.00 88.31 157 ASP A CA 1
ATOM 1226 C C . ASP A 1 157 ? -26.174 14.615 13.740 1.00 88.31 157 ASP A C 1
ATOM 1228 O O . ASP A 1 157 ? -26.560 13.498 14.089 1.00 88.31 157 ASP A O 1
ATOM 1232 N N . ARG A 1 158 ? -25.631 14.826 12.537 1.00 88.88 158 ARG A N 1
ATOM 1233 C CA . ARG A 1 158 ? -25.335 13.737 11.596 1.00 88.88 158 ARG A CA 1
ATOM 1234 C C . ARG A 1 158 ? -23.903 13.254 11.787 1.00 88.88 158 ARG A C 1
ATOM 1236 O O . ARG A 1 158 ? -22.978 14.059 11.855 1.00 88.88 158 ARG A O 1
ATOM 1243 N N . CYS A 1 159 ? -23.720 11.942 11.824 1.00 87.12 159 CYS A N 1
ATOM 1244 C CA . CYS A 1 159 ? -22.411 11.308 11.888 1.00 87.12 159 CYS A CA 1
ATOM 1245 C C . CYS A 1 159 ? -22.309 10.215 10.824 1.00 87.12 159 CYS A C 1
ATOM 1247 O O . CYS A 1 159 ? -23.289 9.519 10.553 1.00 87.12 159 CYS A O 1
ATOM 1249 N N . LEU A 1 160 ? -21.131 10.088 10.215 1.00 88.50 160 LEU A N 1
ATOM 1250 C CA . LEU A 1 160 ? -20.825 8.986 9.315 1.00 88.50 160 LEU A CA 1
ATOM 1251 C C . LEU A 1 160 ? -20.359 7.794 10.151 1.00 88.50 160 LEU A C 1
ATOM 1253 O O . LEU A 1 160 ? -19.333 7.869 10.836 1.00 88.50 160 LEU A O 1
ATOM 1257 N N . PHE A 1 161 ? -21.118 6.712 10.071 1.00 87.69 161 PHE A N 1
ATOM 1258 C CA . PHE A 1 161 ? -20.748 5.398 10.562 1.00 87.69 161 PHE A CA 1
ATOM 1259 C C . PHE A 1 161 ? -20.034 4.676 9.438 1.00 87.69 161 PHE A C 1
ATOM 1261 O O . PHE A 1 161 ? -20.558 4.567 8.331 1.00 87.69 161 PHE A O 1
ATOM 1268 N N . ARG A 1 162 ? -18.815 4.223 9.712 1.00 89.56 162 ARG A N 1
ATOM 1269 C CA . ARG A 1 162 ? -18.030 3.483 8.735 1.00 89.56 162 ARG A CA 1
ATOM 1270 C C . ARG A 1 162 ? -17.059 2.520 9.424 1.00 89.56 162 ARG A C 1
ATOM 1272 O O . ARG A 1 162 ? -16.658 2.788 10.561 1.00 89.56 162 ARG A O 1
ATOM 1279 N N . PRO A 1 163 ? -16.646 1.431 8.757 1.00 86.69 163 PRO A N 1
ATOM 1280 C CA . PRO A 1 163 ? -15.562 0.577 9.235 1.00 86.69 163 PRO A CA 1
ATOM 1281 C C . PRO A 1 163 ? -14.271 1.367 9.531 1.00 86.69 163 PRO A C 1
ATOM 1283 O O . PRO A 1 163 ? -13.975 2.359 8.851 1.00 86.69 163 PRO A O 1
ATOM 1286 N N . ILE A 1 164 ? -13.514 0.937 10.547 1.00 87.50 164 ILE A N 1
ATOM 1287 C CA . ILE A 1 164 ? -12.301 1.619 11.027 1.00 87.50 164 ILE A CA 1
ATOM 1288 C C . ILE A 1 164 ? -11.114 1.413 10.079 1.00 87.50 164 ILE A C 1
ATOM 1290 O O . ILE A 1 164 ? -10.855 0.320 9.588 1.00 87.50 164 ILE A O 1
ATOM 1294 N N . LEU A 1 165 ? -10.363 2.466 9.807 1.00 85.12 165 LEU A N 1
ATOM 1295 C CA . LEU A 1 165 ? -9.140 2.389 9.019 1.00 85.12 165 LEU A CA 1
ATOM 1296 C C . LEU A 1 165 ? -7.915 2.415 9.941 1.00 85.12 165 LEU A C 1
ATOM 1298 O O . LEU A 1 165 ? -7.977 3.049 10.996 1.00 85.12 165 LEU A O 1
ATOM 1302 N N . PRO A 1 166 ? -6.777 1.816 9.546 1.00 83.56 166 PRO A N 1
ATOM 1303 C CA . PRO A 1 166 ? -5.522 1.964 10.283 1.00 83.56 166 PRO A CA 1
ATOM 1304 C C . PRO A 1 166 ? -5.160 3.434 10.551 1.00 83.56 166 PRO A C 1
ATOM 1306 O O . PRO A 1 166 ? -4.669 3.776 11.622 1.00 83.56 166 PRO A O 1
ATOM 1309 N N . GLU A 1 167 ? -5.468 4.331 9.608 1.00 85.94 167 GLU A N 1
ATOM 1310 C CA . GLU A 1 167 ? -5.237 5.774 9.725 1.00 85.94 167 GLU A CA 1
ATOM 1311 C C . GLU A 1 167 ? -6.114 6.472 10.780 1.00 85.94 167 GLU A C 1
ATOM 1313 O O . GLU A 1 167 ? -5.856 7.630 11.112 1.00 85.94 167 GLU A O 1
ATOM 1318 N N . ASP A 1 168 ? -7.136 5.799 11.317 1.00 88.50 168 ASP A N 1
ATOM 1319 C CA . ASP A 1 168 ? -8.025 6.353 12.342 1.00 88.50 168 ASP A CA 1
ATOM 1320 C C . ASP A 1 168 ? -7.417 6.311 13.751 1.00 88.50 168 ASP A C 1
ATOM 1322 O O . ASP A 1 168 ? -7.994 6.882 14.676 1.00 88.50 168 ASP A O 1
ATOM 1326 N N . GLU A 1 169 ? -6.244 5.698 13.929 1.00 89.12 169 GLU A N 1
ATOM 1327 C CA . GLU A 1 169 ? -5.554 5.590 15.219 1.00 89.12 169 GLU A CA 1
ATOM 1328 C C . GLU A 1 169 ? -5.461 6.927 15.992 1.00 89.12 169 GLU A C 1
ATOM 1330 O O . GLU A 1 169 ? -5.883 6.965 17.153 1.00 89.12 169 GLU A O 1
ATOM 1335 N N . PRO A 1 170 ? -5.043 8.066 15.391 1.00 89.38 170 PRO A N 1
ATOM 1336 C CA . PRO A 1 170 ? -4.946 9.329 16.126 1.00 89.38 170 PRO A CA 1
ATOM 1337 C C . PRO A 1 170 ? -6.317 9.872 16.544 1.00 89.38 170 PRO A C 1
ATOM 1339 O O . PRO A 1 170 ? -6.459 10.517 17.583 1.00 89.38 170 PRO A O 1
ATOM 1342 N N . LEU A 1 171 ? -7.346 9.624 15.733 1.00 88.25 171 LEU A N 1
ATOM 1343 C CA . LEU A 1 171 ? -8.709 10.048 16.033 1.00 88.25 171 LEU A CA 1
ATOM 1344 C C . LEU A 1 171 ? -9.327 9.156 17.121 1.00 88.25 171 LEU A C 1
ATOM 1346 O O . LEU A 1 171 ? -10.045 9.658 17.987 1.00 88.25 171 LEU A O 1
ATOM 1350 N N . LEU A 1 172 ? -9.008 7.858 17.124 1.00 86.94 172 LEU A N 1
ATOM 1351 C CA . LEU A 1 172 ? -9.390 6.922 18.178 1.00 86.94 172 LEU A CA 1
ATOM 1352 C C . LEU A 1 172 ? -8.736 7.308 19.511 1.00 86.94 172 LEU A C 1
ATOM 1354 O O . LEU A 1 172 ? -9.420 7.346 20.532 1.00 86.94 172 LEU A O 1
ATOM 1358 N N . GLN A 1 173 ? -7.454 7.682 19.495 1.00 87.75 173 GLN A N 1
ATOM 1359 C CA . GLN A 1 173 ? -6.750 8.188 20.674 1.00 87.75 173 GLN A CA 1
ATOM 1360 C C . GLN A 1 173 ? -7.431 9.440 21.244 1.00 87.75 173 GLN A C 1
ATOM 1362 O O . GLN A 1 173 ? -7.714 9.512 22.440 1.00 87.75 173 GLN A O 1
ATOM 1367 N N . GLN A 1 174 ? -7.751 10.416 20.385 1.00 88.06 174 GLN A N 1
ATOM 1368 C CA . GLN A 1 174 ? -8.451 11.640 20.793 1.00 88.06 174 GLN A CA 1
ATOM 1369 C C . GLN A 1 174 ? -9.844 11.362 21.360 1.00 88.06 174 GLN A C 1
ATOM 1371 O O . GLN A 1 174 ? -10.278 12.049 22.285 1.00 88.06 174 GLN A O 1
ATOM 1376 N N . PHE A 1 175 ? -10.552 10.380 20.799 1.00 85.31 175 PHE A N 1
ATOM 1377 C CA . PHE A 1 175 ? -11.840 9.940 21.316 1.00 85.31 175 PHE A CA 1
ATOM 1378 C C . PHE A 1 175 ? -11.684 9.342 22.715 1.00 85.31 175 PHE A C 1
ATOM 1380 O O . PHE A 1 175 ? -12.328 9.820 23.645 1.00 85.31 175 PHE A O 1
ATOM 1387 N N . ILE A 1 176 ? -10.789 8.365 22.884 1.00 84.25 176 ILE A N 1
ATOM 1388 C CA . ILE A 1 176 ? -10.536 7.687 24.164 1.00 84.25 176 ILE A CA 1
ATOM 1389 C C . ILE A 1 176 ? -10.128 8.683 25.253 1.00 84.25 176 ILE A C 1
ATOM 1391 O O . ILE A 1 176 ? -10.646 8.604 26.363 1.00 84.25 176 ILE A O 1
ATOM 1395 N N . ALA A 1 177 ? -9.291 9.673 24.929 1.00 84.62 177 ALA A N 1
ATOM 1396 C CA . ALA A 1 177 ? -8.867 10.714 25.868 1.00 84.62 177 ALA A CA 1
ATOM 1397 C C . ALA A 1 177 ? -10.021 11.584 26.416 1.00 84.62 177 ALA A C 1
ATOM 1399 O O . ALA A 1 177 ? -9.836 12.305 27.395 1.00 84.62 177 ALA A O 1
ATOM 1400 N N . ARG A 1 178 ? -11.204 11.551 25.786 1.00 85.62 178 ARG A N 1
ATOM 1401 C CA . ARG A 1 178 ? -12.415 12.277 26.214 1.00 85.62 178 ARG A CA 1
ATOM 1402 C C . ARG A 1 178 ? -13.463 11.378 26.876 1.00 85.62 178 ARG A C 1
ATOM 1404 O O . ARG A 1 178 ? -14.481 11.895 27.333 1.00 85.62 178 ARG A O 1
ATOM 1411 N N . VAL A 1 179 ? -13.256 10.062 26.893 1.00 83.69 179 VAL A N 1
ATOM 1412 C CA . VAL A 1 179 ? -14.164 9.085 27.512 1.00 83.69 179 VAL A CA 1
ATOM 1413 C C . VAL A 1 179 ? -13.837 8.968 29.003 1.00 83.69 179 VAL A C 1
ATOM 1415 O O . VAL A 1 179 ? -12.678 9.054 29.404 1.00 83.69 179 VAL A O 1
ATOM 1418 N N . THR A 1 180 ? -14.859 8.802 29.843 1.00 85.31 180 THR A N 1
ATOM 1419 C CA . THR A 1 180 ? -14.672 8.640 31.292 1.00 85.31 180 THR A CA 1
ATOM 1420 C C . THR A 1 180 ? -14.023 7.291 31.618 1.00 85.31 180 THR A C 1
ATOM 1422 O O . THR A 1 180 ? -14.110 6.334 30.844 1.00 85.31 180 THR A O 1
ATOM 1425 N N . LYS A 1 181 ? -13.371 7.182 32.783 1.00 84.25 181 LYS A N 1
ATOM 1426 C CA . LYS A 1 181 ? -12.751 5.916 33.208 1.00 84.25 181 LYS A CA 1
ATOM 1427 C C . LYS A 1 181 ? -13.796 4.819 33.406 1.00 84.25 181 LYS A C 1
ATOM 1429 O O . LYS A 1 181 ? -13.533 3.666 33.081 1.00 84.25 181 LYS A O 1
ATOM 1434 N N . GLU A 1 182 ? -14.982 5.187 33.880 1.00 84.88 182 GLU A N 1
ATOM 1435 C CA . GLU A 1 182 ? -16.124 4.292 34.044 1.00 84.88 182 GLU A CA 1
ATOM 1436 C C . GLU A 1 182 ? -16.559 3.695 32.698 1.00 84.88 182 GLU A C 1
ATOM 1438 O O . GLU A 1 182 ? -16.718 2.482 32.585 1.00 84.88 182 GLU A O 1
ATOM 1443 N N . ASP A 1 183 ? -16.682 4.516 31.652 1.00 81.81 183 ASP A N 1
ATOM 1444 C CA . ASP A 1 183 ? -17.065 4.050 30.315 1.00 81.81 183 ASP A CA 1
ATOM 1445 C C . ASP A 1 183 ? -15.992 3.147 29.682 1.00 81.81 183 ASP A C 1
ATOM 1447 O O . ASP A 1 183 ? -16.320 2.170 29.001 1.00 81.81 183 ASP A O 1
ATOM 1451 N N . LEU A 1 184 ? -14.704 3.442 29.905 1.00 80.06 184 LEU A N 1
ATOM 1452 C CA . LEU A 1 184 ? -13.607 2.568 29.471 1.00 80.06 184 LEU A CA 1
ATOM 1453 C C . LEU A 1 184 ? -13.629 1.230 30.217 1.00 80.06 184 LEU A C 1
ATOM 1455 O O . LEU A 1 184 ? -13.485 0.182 29.585 1.00 80.06 184 LEU A O 1
ATOM 1459 N N . TYR A 1 185 ? -13.881 1.255 31.526 1.00 82.19 185 TYR A N 1
ATOM 1460 C CA . TYR A 1 185 ? -14.017 0.049 32.335 1.00 82.19 185 TYR A CA 1
ATOM 1461 C C . TYR A 1 185 ? -15.162 -0.838 31.836 1.00 82.19 185 TYR A C 1
ATOM 1463 O O . TYR A 1 185 ? -14.960 -2.033 31.642 1.00 82.19 185 TYR A O 1
ATOM 1471 N N . TYR A 1 186 ? -16.338 -0.275 31.535 1.00 83.00 186 TYR A N 1
ATOM 1472 C CA . TYR A 1 186 ? -17.455 -1.055 30.987 1.00 83.00 186 TYR A CA 1
ATOM 1473 C C . TYR A 1 186 ? -17.187 -1.615 29.584 1.00 83.00 186 TYR A C 1
ATOM 1475 O O . TYR A 1 186 ? -17.750 -2.649 29.227 1.00 83.00 186 TYR A O 1
ATOM 1483 N N . ARG A 1 187 ? -16.346 -0.954 28.777 1.00 78.75 187 ARG A N 1
ATOM 1484 C CA . ARG A 1 187 ? -16.023 -1.404 27.414 1.00 78.75 187 ARG A CA 1
ATOM 1485 C C . ARG A 1 187 ? -14.985 -2.526 27.389 1.00 78.75 187 ARG A C 1
ATOM 1487 O O . ARG A 1 187 ? -15.118 -3.440 26.582 1.00 78.75 187 ARG A O 1
ATOM 1494 N N . TYR A 1 188 ? -13.968 -2.449 28.244 1.00 78.31 188 TYR A N 1
ATOM 1495 C CA . TYR A 1 188 ? -12.821 -3.367 28.215 1.00 78.31 188 TYR A CA 1
ATOM 1496 C C . TYR A 1 188 ? -12.728 -4.285 29.433 1.00 78.31 188 TYR A C 1
ATOM 1498 O O . TYR A 1 188 ? -11.821 -5.111 29.498 1.00 78.31 188 TYR A O 1
ATOM 1506 N N . PHE A 1 189 ? -13.645 -4.147 30.395 1.00 78.75 189 PHE A N 1
ATOM 1507 C CA . PHE A 1 189 ? -13.658 -4.892 31.657 1.00 78.75 189 PHE A CA 1
ATOM 1508 C C . PHE A 1 189 ? -12.315 -4.821 32.412 1.00 78.75 189 PHE A C 1
ATOM 1510 O O . PHE A 1 189 ? -11.913 -5.774 33.077 1.00 78.75 189 PHE A O 1
ATOM 1517 N N . SER A 1 190 ? -11.605 -3.693 32.291 1.00 74.94 190 SER A N 1
ATOM 1518 C CA . SER A 1 190 ? -10.262 -3.482 32.841 1.00 74.94 190 SER A CA 1
ATOM 1519 C C . SER A 1 190 ? -10.018 -2.007 33.176 1.00 74.94 190 SER A C 1
ATOM 1521 O O . SER A 1 190 ? -10.549 -1.113 32.512 1.00 74.94 190 SER A O 1
ATOM 1523 N N . GLU A 1 191 ? -9.201 -1.744 34.201 1.00 72.50 191 GLU A N 1
ATOM 1524 C CA . GLU A 1 191 ? -8.716 -0.401 34.542 1.00 72.50 191 GLU A CA 1
ATOM 1525 C C . GLU A 1 191 ? -7.595 0.015 33.580 1.00 72.50 191 GLU A C 1
ATOM 1527 O O . GLU A 1 191 ? -6.405 -0.144 33.854 1.00 72.50 191 GLU A O 1
ATOM 1532 N N . ILE A 1 192 ? -7.979 0.547 32.421 1.00 70.88 192 ILE A N 1
ATOM 1533 C CA . ILE A 1 192 ? -7.030 1.058 31.429 1.00 70.88 192 ILE A CA 1
ATOM 1534 C C . ILE A 1 192 ? -6.811 2.551 31.686 1.00 70.88 192 ILE A C 1
ATOM 1536 O O . ILE A 1 192 ? -7.741 3.350 31.576 1.00 70.88 192 ILE A O 1
ATOM 1540 N N . ASN A 1 193 ? -5.581 2.932 32.046 1.00 67.56 193 ASN A N 1
ATOM 1541 C CA . ASN A 1 193 ? -5.226 4.336 32.287 1.00 67.56 193 ASN A CA 1
ATOM 1542 C C . ASN A 1 193 ? -4.886 5.089 30.995 1.00 67.56 193 ASN A C 1
ATOM 1544 O O . ASN A 1 193 ? -5.255 6.252 30.859 1.00 67.56 193 ASN A O 1
ATOM 1548 N N . GLU A 1 194 ? -4.195 4.436 30.063 1.00 76.00 194 GLU A N 1
ATOM 1549 C CA . GLU A 1 194 ? -3.815 4.994 28.768 1.00 76.00 194 GLU A CA 1
ATOM 1550 C C . GLU A 1 194 ? -3.626 3.844 27.774 1.00 76.00 194 GLU A C 1
ATOM 1552 O O . GLU A 1 194 ? -3.212 2.753 28.167 1.00 76.00 194 GLU A O 1
ATOM 1557 N N . PHE A 1 195 ? -3.952 4.081 26.506 1.00 82.31 195 PHE A N 1
ATOM 1558 C CA . PHE A 1 195 ? -3.699 3.128 25.429 1.00 82.31 195 PHE A CA 1
ATOM 1559 C C . PHE A 1 195 ? -2.361 3.455 24.781 1.00 82.31 195 PHE A C 1
ATOM 1561 O O . PHE A 1 195 ? -2.113 4.604 24.403 1.00 82.31 195 PHE A O 1
ATOM 1568 N N . THR A 1 196 ? -1.508 2.446 24.638 1.00 87.12 196 THR A N 1
ATOM 1569 C CA . THR A 1 196 ? -0.256 2.587 23.897 1.00 87.12 196 THR A CA 1
ATOM 1570 C C . THR A 1 196 ? -0.523 2.645 22.391 1.00 87.12 196 THR A C 1
ATOM 1572 O O . THR A 1 196 ? -1.605 2.290 21.919 1.00 87.12 196 THR A O 1
ATOM 1575 N N . HIS A 1 197 ? 0.477 3.076 21.618 1.00 87.06 197 HIS A N 1
ATOM 1576 C CA . HIS A 1 197 ? 0.421 3.009 20.154 1.00 87.06 197 HIS A CA 1
ATOM 1577 C C . HIS A 1 197 ? 0.114 1.584 19.666 1.00 87.06 197 HIS A C 1
ATOM 1579 O O . HIS A 1 197 ? -0.737 1.404 18.801 1.00 87.06 197 HIS A O 1
ATOM 1585 N N . ASP A 1 198 ? 0.738 0.574 20.280 1.00 85.69 198 ASP A N 1
ATOM 1586 C CA . ASP A 1 198 ? 0.540 -0.830 19.914 1.00 85.69 198 ASP A CA 1
ATOM 1587 C C . ASP A 1 198 ? -0.896 -1.296 20.197 1.00 85.69 198 ASP A C 1
ATOM 1589 O O . ASP A 1 198 ? -1.489 -2.005 19.381 1.00 85.69 198 ASP A O 1
ATOM 1593 N N . ASP A 1 199 ? -1.496 -0.860 21.311 1.00 86.38 199 ASP A N 1
ATOM 1594 C CA . ASP A 1 199 ? -2.894 -1.178 21.620 1.00 86.38 199 ASP A CA 1
ATOM 1595 C C . ASP A 1 199 ? -3.839 -0.588 20.567 1.00 86.38 199 ASP A C 1
ATOM 1597 O O . ASP A 1 199 ? -4.713 -1.282 20.049 1.00 86.38 199 ASP A O 1
ATOM 1601 N N . LEU A 1 200 ? -3.642 0.685 20.208 1.00 87.12 200 LEU A N 1
ATOM 1602 C CA . LEU A 1 200 ? -4.480 1.367 19.222 1.00 87.12 200 LEU A CA 1
ATOM 1603 C C . LEU A 1 200 ? -4.299 0.790 17.814 1.00 87.12 200 LEU A C 1
ATOM 1605 O O . LEU A 1 200 ? -5.287 0.631 17.096 1.00 87.12 200 LEU A O 1
ATOM 1609 N N . ALA A 1 201 ? -3.073 0.425 17.435 1.00 84.62 201 ALA A N 1
ATOM 1610 C CA . ALA A 1 201 ? -2.784 -0.232 16.165 1.00 84.62 201 ALA A CA 1
ATOM 1611 C C . ALA A 1 201 ? -3.496 -1.590 16.058 1.00 84.62 201 ALA A C 1
ATOM 1613 O O . ALA A 1 201 ? -4.115 -1.885 15.036 1.00 84.62 201 ALA A O 1
ATOM 1614 N N . ASN A 1 202 ? -3.491 -2.388 17.131 1.00 84.00 202 ASN A N 1
ATOM 1615 C CA . ASN A 1 202 ? -4.222 -3.658 17.183 1.00 84.00 202 ASN A CA 1
ATOM 1616 C C . ASN A 1 202 ? -5.745 -3.470 17.072 1.00 84.00 202 ASN A C 1
ATOM 1618 O O . ASN A 1 202 ? -6.446 -4.362 16.597 1.00 84.00 202 ASN A O 1
ATOM 1622 N N . MET A 1 203 ? -6.269 -2.317 17.492 1.00 82.81 203 MET A N 1
ATOM 1623 C CA . MET A 1 203 ? -7.693 -1.997 17.383 1.00 82.81 203 MET A CA 1
ATOM 1624 C C . MET A 1 203 ? -8.101 -1.480 15.996 1.00 82.81 203 MET A C 1
ATOM 1626 O O . MET A 1 203 ? -9.262 -1.632 15.615 1.00 82.81 203 MET A O 1
ATOM 1630 N N . THR A 1 204 ? -7.191 -0.843 15.252 1.00 85.56 204 THR A N 1
ATOM 1631 C CA . THR A 1 204 ? -7.488 -0.217 13.949 1.00 85.56 204 THR A CA 1
ATOM 1632 C C . THR A 1 204 ? -7.112 -1.088 12.751 1.00 85.56 204 THR A C 1
ATOM 1634 O O . THR A 1 204 ? -7.681 -0.925 11.670 1.00 85.56 204 THR A O 1
ATOM 1637 N N . GLN A 1 205 ? -6.190 -2.039 12.917 1.00 82.00 205 GLN A N 1
ATOM 1638 C CA . GLN A 1 205 ? -5.768 -2.966 11.865 1.00 82.00 205 GLN A CA 1
ATOM 1639 C C . GLN A 1 205 ? -6.694 -4.187 11.787 1.00 82.00 205 GLN A C 1
ATOM 1641 O O . GLN A 1 205 ? -6.358 -5.282 12.234 1.00 82.00 205 GLN A O 1
ATOM 1646 N N . ILE A 1 206 ? -7.880 -3.997 11.205 1.00 78.38 206 ILE A N 1
ATOM 1647 C CA . ILE A 1 206 ? -8.870 -5.068 11.024 1.00 78.38 206 ILE A CA 1
ATOM 1648 C C . ILE A 1 206 ? -8.735 -5.696 9.633 1.00 78.38 206 ILE A C 1
ATOM 1650 O O . ILE A 1 206 ? -8.784 -5.003 8.617 1.00 78.38 206 ILE A O 1
ATOM 1654 N N . ASP A 1 207 ? -8.627 -7.027 9.587 1.00 71.19 207 ASP A N 1
ATOM 1655 C CA . ASP A 1 207 ? -8.810 -7.795 8.356 1.00 71.19 207 ASP A CA 1
ATOM 1656 C C . ASP A 1 207 ? -10.304 -8.040 8.095 1.00 71.19 207 ASP A C 1
ATOM 1658 O O . ASP A 1 207 ? -10.971 -8.807 8.793 1.00 71.19 207 ASP A O 1
ATOM 1662 N N . TYR A 1 208 ? -10.823 -7.417 7.038 1.00 72.75 208 TYR A N 1
ATOM 1663 C CA . TYR A 1 208 ? -12.202 -7.588 6.569 1.00 72.75 208 TYR A CA 1
ATOM 1664 C C . TYR A 1 208 ? -12.455 -8.952 5.888 1.00 72.75 208 TYR A C 1
ATOM 1666 O O . TYR A 1 208 ? -13.577 -9.255 5.471 1.00 72.75 208 TYR A O 1
ATOM 1674 N N . GLY A 1 209 ? -11.411 -9.777 5.742 1.00 57.09 209 GLY A N 1
ATOM 1675 C CA . GLY A 1 209 ? -11.384 -11.106 5.131 1.00 57.09 209 GLY A CA 1
ATOM 1676 C C . GLY A 1 209 ? -12.061 -12.209 5.927 1.00 57.09 209 GLY A C 1
ATOM 1677 O O . GLY A 1 209 ? -12.793 -13.054 5.398 1.00 57.09 209 GLY A O 1
ATOM 1678 N N . SER A 1 210 ? -11.824 -12.186 7.224 1.00 49.28 210 SER A N 1
ATOM 1679 C CA . SER A 1 210 ? -12.254 -13.237 8.125 1.00 49.28 210 SER A CA 1
ATOM 1680 C C . SER A 1 210 ? -13.667 -12.912 8.607 1.00 49.28 210 SER A C 1
ATOM 1682 O O . SER A 1 210 ? -13.895 -11.833 9.145 1.00 49.28 210 SER A O 1
ATOM 1684 N N . GLY A 1 211 ? -14.631 -13.830 8.460 1.00 43.12 211 GLY A N 1
ATOM 1685 C CA . GLY A 1 211 ? -16.034 -13.673 8.906 1.00 43.12 211 GLY A CA 1
ATOM 1686 C C . GLY A 1 211 ? -16.244 -13.380 10.406 1.00 43.12 211 GLY A C 1
ATOM 1687 O O . GLY A 1 211 ? -17.375 -13.383 10.874 1.00 43.12 211 GLY A O 1
ATOM 1688 N N . ASN A 1 212 ? -15.164 -13.102 11.140 1.00 36.84 212 ASN A N 1
ATOM 1689 C CA . ASN A 1 212 ? -15.111 -12.667 12.529 1.00 36.84 212 ASN A CA 1
ATOM 1690 C C . ASN A 1 212 ? -14.742 -11.175 12.683 1.00 36.84 212 ASN A C 1
ATOM 1692 O O . ASN A 1 212 ? -14.463 -10.741 13.795 1.00 36.84 212 ASN A O 1
ATOM 1696 N N . GLY A 1 213 ? -14.766 -10.371 11.612 1.00 39.50 213 GLY A N 1
ATOM 1697 C CA . GLY A 1 213 ? -14.458 -8.929 11.633 1.00 39.50 213 GLY A CA 1
ATOM 1698 C C . GLY A 1 213 ? -15.413 -8.039 12.447 1.00 39.50 213 GLY A C 1
ATOM 1699 O O . GLY A 1 213 ? -15.297 -6.819 12.402 1.00 39.50 213 GLY A O 1
ATOM 1700 N N . LEU A 1 214 ? -16.333 -8.615 13.225 1.00 36.88 214 LEU A N 1
ATOM 1701 C CA . LEU A 1 214 ? -17.061 -7.913 14.282 1.00 36.88 214 LEU A CA 1
ATOM 1702 C C . LEU A 1 214 ? -16.193 -7.836 15.550 1.00 36.88 214 LEU A C 1
ATOM 1704 O O . LEU A 1 214 ? -16.620 -8.222 16.637 1.00 36.88 214 LEU A O 1
ATOM 1708 N N . CYS A 1 215 ? -14.970 -7.312 15.435 1.00 35.94 215 CYS A N 1
ATOM 1709 C CA . CYS A 1 215 ? -14.357 -6.699 16.605 1.00 35.94 215 CYS A CA 1
ATOM 1710 C C . CYS A 1 215 ? -15.118 -5.398 16.861 1.00 35.94 215 CYS A C 1
ATOM 1712 O O . CYS A 1 215 ? -15.110 -4.471 16.056 1.00 35.94 215 CYS A O 1
ATOM 1714 N N . CYS A 1 216 ? -15.860 -5.416 17.964 1.00 32.53 216 CYS A N 1
ATOM 1715 C CA . CYS A 1 216 ? -16.674 -4.355 18.536 1.00 32.53 216 CYS A CA 1
ATOM 1716 C C . CYS A 1 216 ? -16.003 -2.973 18.398 1.00 32.53 216 CYS A C 1
ATOM 1718 O O . CYS A 1 216 ? -15.147 -2.601 19.196 1.00 32.53 216 CYS A O 1
ATOM 1720 N N . GLY A 1 217 ? -16.370 -2.216 17.366 1.00 40.53 217 GLY A N 1
ATOM 1721 C CA . GLY A 1 217 ? -15.690 -0.965 17.045 1.00 40.53 217 GLY A CA 1
ATOM 1722 C C . GLY A 1 217 ? -16.400 -0.205 15.942 1.00 40.53 217 GLY A C 1
ATOM 1723 O O . GLY A 1 217 ? -15.797 0.150 14.936 1.00 40.53 217 GLY A O 1
ATOM 1724 N N . VAL A 1 218 ? -17.703 0.018 16.105 1.00 44.19 218 VAL A N 1
ATOM 1725 C CA . VAL A 1 218 ? -18.423 0.977 15.269 1.00 44.19 218 VAL A CA 1
ATOM 1726 C C . VAL A 1 218 ? -17.768 2.344 15.467 1.00 44.19 218 VAL A C 1
ATOM 1728 O O . VAL A 1 218 ? -17.806 2.902 16.566 1.00 44.19 218 VAL A O 1
ATOM 1731 N N . TRP A 1 219 ? -17.097 2.838 14.430 1.00 46.56 219 TRP A N 1
ATOM 1732 C CA . TRP A 1 219 ? -16.246 4.013 14.533 1.00 46.56 219 TRP A CA 1
ATOM 1733 C C . TRP A 1 219 ? -16.994 5.264 14.061 1.00 46.56 219 TRP A C 1
ATOM 1735 O O . TRP A 1 219 ? -17.552 5.305 12.964 1.00 46.56 219 TRP A O 1
ATOM 1745 N N . PHE A 1 220 ? -17.027 6.286 14.918 1.00 51.44 220 PHE A N 1
ATOM 1746 C CA . PHE A 1 220 ? -17.726 7.546 14.671 1.00 51.44 220 PHE A CA 1
ATOM 1747 C C . PHE A 1 220 ? -16.777 8.543 14.011 1.00 51.44 220 PHE A C 1
ATOM 1749 O O . PHE A 1 220 ? -15.908 9.105 14.682 1.00 51.44 220 PHE A O 1
ATOM 1756 N N . ARG A 1 221 ? -16.985 8.863 12.730 1.00 42.94 221 ARG A N 1
ATOM 1757 C CA . ARG A 1 221 ? -16.360 10.057 12.150 1.00 42.94 221 ARG A CA 1
ATOM 1758 C C . ARG A 1 221 ? -17.318 11.236 12.286 1.00 42.94 221 ARG A C 1
ATOM 1760 O O . ARG A 1 221 ? -18.264 11.384 11.512 1.00 42.94 221 ARG A O 1
ATOM 1767 N N . ARG A 1 222 ? -17.075 12.102 13.273 1.00 43.16 222 ARG A N 1
ATOM 1768 C CA . ARG A 1 222 ? -17.731 13.415 13.351 1.00 43.16 222 ARG A CA 1
ATOM 1769 C C . ARG A 1 222 ? -16.991 14.354 12.398 1.00 43.16 222 ARG A C 1
ATOM 1771 O O . ARG A 1 222 ? -15.848 14.720 12.653 1.00 43.16 222 ARG A O 1
ATOM 1778 N N . THR A 1 223 ? -17.601 14.679 11.265 1.00 39.53 223 THR A N 1
ATOM 1779 C CA . THR A 1 223 ? -17.145 15.794 10.429 1.00 39.53 223 THR A CA 1
ATOM 1780 C C . THR A 1 223 ? -17.499 17.083 11.167 1.00 39.53 223 THR A C 1
ATOM 1782 O O . THR A 1 223 ? -18.684 17.355 11.353 1.00 39.53 223 THR A O 1
ATOM 1785 N N . TYR A 1 224 ? -16.489 17.804 11.656 1.00 36.19 224 TYR A N 1
ATOM 1786 C CA . TYR A 1 224 ? -16.632 19.202 12.073 1.00 36.19 224 TYR A CA 1
ATOM 1787 C C . TYR A 1 224 ? -16.531 20.109 10.850 1.00 36.19 224 TYR A C 1
ATOM 1789 O O . TYR A 1 224 ? -15.712 19.777 9.961 1.00 36.19 224 TYR A O 1
#

Radius of gyration: 22.83 Å; chains: 1; bounding box: 56×47×74 Å

Organism: Kluyvera cryocrescens (NCBI:txid580)